Protein AF-A0A6H1A4J6-F1 (afdb_monomer_lite)

Sequence (272 aa):
MSVSERVAGRYLDGRFTEALQGEAIAAIEDDTRLPRALAGWDIQAHRTLASDTWPTNMVLITRTQGLIAGAAMVLVDAAQLAGHLEPTDRLNPAVVEADQAWSNLASRWGDLTLPHARLDPDLMCAAAEVRAAYRELTHDATTMASLTTIATRPGLERGTMASLRSLESGSELSYVMVEKASTPGLTGPARAVSIRAHNDVEAGLATPPAEGDVVWVSPADILARRTILIPPPVRESLRAASATTAAASCAAAAVATVGQVPGSGVALRSPC

Foldseek 3Di:
DDPVVVVVCVVCPPPVVVVVVPPDPPAPPDLCQLLVLLVLLLVVLVVCLPDPLVLQCLLVNLQLLLVLLVLLVLLQLLCCVLVLFPDDPQQVVLSNLLSVLSVVLSVLSVQAHDPPRDYDPSNVVSSVSNVVVSCSLQHDVPHGDDSPVSNPGRNSSVNSLSSLVSLVSQLVVLVSQLVVLPDFQRKGFLVSLQVVLVVCVVVVLFDDDPPPDDRQGDPVSNVVRHIDGRGRSSSSNSNVSSVSSNVSSVSNSVVSVVRPDDPPPPPPPDDD

Structure (mmCIF, N/CA/C/O backbone):
data_AF-A0A6H1A4J6-F1
#
_entry.id   AF-A0A6H1A4J6-F1
#
loop_
_atom_site.group_PDB
_atom_site.id
_atom_site.type_symbol
_atom_site.label_atom_id
_atom_site.label_alt_id
_atom_site.label_comp_id
_atom_site.label_asym_id
_atom_site.label_entity_id
_atom_site.label_seq_id
_atom_site.pdbx_PDB_ins_code
_atom_site.Cartn_x
_atom_site.Cartn_y
_atom_site.Cartn_z
_atom_site.occupancy
_atom_site.B_iso_or_equiv
_atom_site.auth_seq_id
_atom_site.auth_comp_id
_atom_site.auth_asym_id
_atom_site.auth_atom_id
_atom_site.pdbx_PDB_model_num
ATOM 1 N N . MET A 1 1 ? -29.686 6.170 -24.545 1.00 51.53 1 MET A N 1
ATOM 2 C CA . MET A 1 1 ? -29.942 5.366 -23.333 1.00 51.53 1 MET A CA 1
ATOM 3 C C . MET A 1 1 ? -30.149 3.921 -23.745 1.00 51.53 1 MET A C 1
ATOM 5 O O . MET A 1 1 ? -31.087 3.624 -24.486 1.00 51.53 1 MET A O 1
ATOM 9 N N . SER A 1 2 ? -29.198 3.063 -23.390 1.00 63.75 2 SER A N 1
ATOM 10 C CA . SER A 1 2 ? -29.119 1.690 -23.898 1.00 63.75 2 SER A CA 1
ATOM 11 C C . SER A 1 2 ? -30.240 0.813 -23.319 1.00 63.75 2 SER A C 1
ATOM 13 O O . SER A 1 2 ? -30.778 1.083 -22.245 1.00 63.75 2 SER A O 1
ATOM 15 N N . VAL A 1 3 ? -30.639 -0.242 -24.036 1.00 65.38 3 VAL A N 1
ATOM 16 C CA . VAL A 1 3 ? -31.622 -1.226 -23.535 1.00 65.38 3 VAL A CA 1
ATOM 17 C C . VAL A 1 3 ? -31.135 -1.855 -22.220 1.00 65.38 3 VAL A C 1
ATOM 19 O O . VAL A 1 3 ? -31.946 -2.086 -21.327 1.00 65.38 3 VAL A O 1
ATOM 22 N N . SER A 1 4 ? -29.819 -2.016 -22.058 1.00 57.56 4 SER A N 1
ATOM 23 C CA . SER A 1 4 ? -29.166 -2.545 -20.857 1.00 57.56 4 SER A CA 1
ATOM 24 C C . SER A 1 4 ? -29.376 -1.670 -19.615 1.00 57.56 4 SER A C 1
ATOM 26 O O . SER A 1 4 ? -29.737 -2.193 -18.566 1.00 57.56 4 SER A O 1
ATOM 28 N N . GLU A 1 5 ? -29.251 -0.343 -19.730 1.00 68.06 5 GLU A N 1
ATOM 29 C CA . GLU A 1 5 ? -29.524 0.588 -18.616 1.00 68.06 5 GLU A CA 1
ATOM 30 C C . GLU A 1 5 ? -30.992 0.556 -18.186 1.00 68.06 5 GLU A C 1
ATOM 32 O O . GLU A 1 5 ? -31.309 0.665 -17.007 1.00 68.06 5 GLU A O 1
ATOM 37 N N . ARG A 1 6 ? -31.908 0.359 -19.139 1.00 70.62 6 ARG A N 1
ATOM 38 C CA . ARG A 1 6 ? -33.350 0.311 -18.864 1.00 70.62 6 ARG A CA 1
ATOM 39 C C . ARG A 1 6 ? -33.7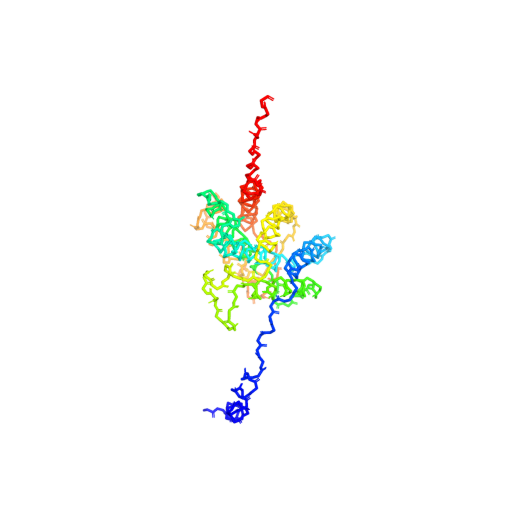70 -0.986 -18.173 1.00 70.62 6 ARG A C 1
ATOM 41 O O . ARG A 1 6 ? -34.701 -0.978 -17.373 1.00 70.62 6 ARG A O 1
ATOM 48 N N . VAL A 1 7 ? -33.098 -2.091 -18.498 1.00 71.81 7 VAL A N 1
ATOM 49 C CA . VAL A 1 7 ? -33.307 -3.395 -17.854 1.00 71.81 7 VAL A CA 1
ATOM 50 C C . VAL A 1 7 ? -32.687 -3.406 -16.458 1.00 71.81 7 VAL A C 1
ATOM 52 O O . VAL A 1 7 ? -33.359 -3.821 -15.519 1.00 71.81 7 VAL A O 1
ATOM 55 N N . ALA A 1 8 ? -31.471 -2.874 -16.298 1.00 63.19 8 ALA A N 1
ATOM 56 C CA . ALA A 1 8 ? -30.846 -2.698 -14.987 1.00 63.19 8 ALA A CA 1
ATOM 57 C C . ALA A 1 8 ? -31.675 -1.766 -14.088 1.00 63.19 8 ALA A C 1
ATOM 59 O O . ALA A 1 8 ? -31.935 -2.101 -12.937 1.00 63.19 8 ALA A O 1
ATOM 60 N N . GLY A 1 9 ? -32.184 -0.658 -14.640 1.00 65.75 9 GLY A N 1
ATOM 61 C CA . GLY A 1 9 ? -33.075 0.261 -13.932 1.00 65.75 9 GLY A CA 1
ATOM 62 C C . GLY A 1 9 ? -34.336 -0.431 -13.414 1.00 65.75 9 GLY A C 1
ATOM 63 O O . GLY A 1 9 ? -34.622 -0.348 -12.230 1.00 65.75 9 GLY A O 1
ATOM 64 N N . ARG A 1 10 ? -35.038 -1.206 -14.254 1.00 70.56 10 ARG A N 1
ATOM 65 C CA . ARG A 1 10 ? -36.240 -1.956 -13.831 1.00 70.56 10 ARG A CA 1
ATOM 66 C C . ARG A 1 10 ? -35.962 -3.116 -12.875 1.00 70.56 10 ARG A C 1
ATOM 68 O O . ARG A 1 10 ? -36.873 -3.540 -12.178 1.00 70.56 10 ARG A O 1
ATOM 75 N N . TYR A 1 11 ? -34.751 -3.670 -12.885 1.00 62.81 11 TYR A N 1
ATOM 76 C CA . TYR A 1 11 ? -34.360 -4.725 -11.950 1.00 62.81 11 TYR A CA 1
ATOM 77 C C . TYR A 1 11 ? -34.079 -4.169 -10.545 1.00 62.81 11 TYR A C 1
ATOM 79 O O . TYR A 1 11 ? -34.347 -4.846 -9.554 1.00 62.81 11 TYR A O 1
ATOM 87 N N . LEU A 1 12 ? -33.555 -2.941 -10.471 1.00 64.31 12 LEU A N 1
ATOM 88 C CA . LEU A 1 12 ? -33.197 -2.262 -9.224 1.00 64.31 12 LEU A CA 1
ATOM 89 C C . LEU A 1 12 ? -34.363 -1.477 -8.604 1.00 64.31 12 LEU A C 1
ATOM 91 O O . LEU A 1 12 ? -34.376 -1.288 -7.388 1.00 64.31 12 LEU A O 1
ATOM 95 N N . ASP A 1 13 ? -35.337 -1.051 -9.412 1.00 63.88 13 ASP A N 1
ATOM 96 C CA . ASP A 1 13 ? -36.491 -0.270 -8.958 1.00 63.88 13 ASP A CA 1
ATOM 97 C C . ASP A 1 13 ? -37.376 -1.101 -8.005 1.00 63.88 13 ASP A C 1
ATOM 99 O O . ASP A 1 13 ? -37.938 -2.134 -8.377 1.00 63.88 13 ASP A O 1
ATOM 103 N N . GLY A 1 14 ? -37.442 -0.683 -6.740 1.00 59.72 14 GLY A N 1
ATOM 104 C CA . GLY A 1 14 ? -38.246 -1.295 -5.673 1.00 59.72 14 GLY A CA 1
ATOM 105 C C . GLY A 1 14 ? -37.574 -2.422 -4.876 1.00 59.72 14 GLY A C 1
ATOM 106 O O . GLY A 1 14 ? -37.753 -2.483 -3.664 1.00 59.72 14 GLY A O 1
ATOM 107 N N . ARG A 1 15 ? -36.745 -3.279 -5.493 1.00 55.72 15 ARG A N 1
ATOM 108 C CA . ARG A 1 15 ? -36.156 -4.448 -4.792 1.00 55.72 15 ARG A CA 1
ATOM 109 C C . ARG A 1 15 ? -34.916 -4.137 -3.962 1.00 55.72 15 ARG A C 1
ATOM 111 O O . ARG A 1 15 ? -34.670 -4.815 -2.970 1.00 55.72 15 ARG A O 1
ATOM 118 N N . PHE A 1 16 ? -34.123 -3.145 -4.364 1.00 51.19 16 PHE A N 1
ATOM 119 C CA . PHE A 1 16 ? -32.862 -2.846 -3.679 1.00 51.19 16 PHE A CA 1
ATOM 120 C C . PHE A 1 16 ? -33.104 -2.219 -2.298 1.00 51.19 16 PHE A C 1
ATOM 122 O O . PHE A 1 16 ? -32.439 -2.566 -1.328 1.00 51.19 16 PHE A O 1
ATOM 129 N N . THR A 1 17 ? -34.106 -1.344 -2.187 1.00 49.97 17 THR A N 1
ATOM 130 C CA . THR A 1 17 ? -34.488 -0.703 -0.922 1.00 49.97 17 THR A CA 1
ATOM 131 C C . THR A 1 17 ? -35.229 -1.645 0.026 1.00 49.97 17 THR A C 1
ATOM 133 O O . THR A 1 17 ? -35.027 -1.546 1.231 1.00 49.97 17 THR A O 1
ATOM 136 N N . GLU A 1 18 ? -36.035 -2.582 -0.487 1.00 51.38 18 GLU A N 1
ATOM 137 C CA . GLU A 1 18 ? -36.724 -3.581 0.348 1.00 51.38 18 GLU A CA 1
ATOM 138 C C . GLU A 1 18 ? -35.779 -4.684 0.851 1.00 51.38 18 GLU A C 1
ATOM 140 O O . GLU A 1 18 ? -35.908 -5.115 1.993 1.00 51.38 18 GLU A O 1
ATOM 145 N N . ALA A 1 19 ? -34.784 -5.099 0.054 1.00 50.31 19 ALA A N 1
ATOM 146 C CA . ALA A 1 19 ? -33.778 -6.074 0.489 1.00 50.31 19 ALA A CA 1
ATOM 147 C C . ALA A 1 19 ? -32.849 -5.522 1.591 1.00 50.31 19 ALA A C 1
ATOM 149 O O . ALA A 1 19 ? -32.460 -6.254 2.496 1.00 50.31 19 ALA A O 1
ATOM 150 N N . LEU A 1 20 ? -32.545 -4.219 1.563 1.00 51.25 20 LEU A N 1
ATOM 151 C CA . LEU A 1 20 ? -31.676 -3.563 2.549 1.00 51.25 20 LEU A CA 1
ATOM 152 C C . LEU A 1 20 ? -32.386 -3.156 3.849 1.00 51.25 20 LEU A C 1
ATOM 154 O O . LEU A 1 20 ? -31.718 -2.909 4.847 1.00 51.25 20 LEU A O 1
ATOM 158 N N . GLN A 1 21 ? -33.723 -3.088 3.875 1.00 46.44 21 GLN A N 1
ATOM 159 C CA . GLN A 1 21 ? -34.471 -2.720 5.089 1.00 46.44 21 GLN A CA 1
ATOM 160 C C . GLN A 1 21 ? -34.465 -3.812 6.177 1.00 46.44 21 GLN A C 1
ATOM 162 O O . GLN A 1 21 ? -34.849 -3.531 7.311 1.00 46.44 21 GLN A O 1
ATOM 167 N N . GLY A 1 22 ? -34.019 -5.032 5.851 1.00 43.72 22 GLY A N 1
ATOM 168 C CA . GLY A 1 22 ? -33.908 -6.163 6.782 1.00 43.72 22 GLY A CA 1
ATOM 169 C C . GLY A 1 22 ? -32.489 -6.705 6.984 1.00 43.72 22 GLY A C 1
ATOM 170 O O . GLY A 1 22 ? -32.268 -7.460 7.929 1.00 43.72 22 GLY A O 1
ATOM 171 N N . GLU A 1 23 ? -31.518 -6.308 6.157 1.00 42.84 23 GLU A N 1
ATOM 172 C CA . GLU A 1 23 ? -30.095 -6.589 6.382 1.00 42.84 23 GLU A CA 1
ATOM 173 C C . GLU A 1 23 ? -29.525 -5.537 7.338 1.00 42.84 23 GLU A C 1
ATOM 175 O O . GLU A 1 23 ? -28.693 -4.702 6.982 1.00 42.84 23 GLU A O 1
ATOM 180 N N . ALA A 1 24 ? -30.008 -5.558 8.583 1.00 42.62 24 ALA A N 1
ATOM 181 C CA . ALA A 1 24 ? -29.257 -4.953 9.667 1.00 42.62 24 ALA A CA 1
ATOM 182 C C . ALA A 1 24 ? -27.847 -5.553 9.607 1.00 42.62 24 ALA A C 1
ATOM 184 O O . ALA A 1 24 ? -27.700 -6.777 9.654 1.00 42.62 24 ALA A O 1
ATOM 185 N N . ILE A 1 25 ? -26.824 -4.704 9.462 1.00 50.59 25 ILE A N 1
ATOM 186 C CA . ILE A 1 25 ? -25.440 -5.114 9.696 1.00 50.59 25 ILE A CA 1
ATOM 187 C C . ILE A 1 25 ? -25.468 -5.816 11.049 1.00 50.59 25 ILE A C 1
ATOM 189 O O . ILE A 1 25 ? -25.858 -5.201 12.045 1.00 50.59 25 ILE A O 1
ATOM 193 N N . ALA A 1 26 ? -25.174 -7.119 11.053 1.00 53.94 26 ALA A N 1
ATOM 194 C CA . ALA A 1 26 ? -25.135 -7.886 12.285 1.00 53.94 26 ALA A CA 1
ATOM 195 C C . ALA A 1 26 ? -24.247 -7.129 13.276 1.00 53.94 26 ALA A C 1
ATOM 197 O O . ALA A 1 26 ? -23.250 -6.518 12.876 1.00 53.94 26 ALA A O 1
ATOM 198 N N . ALA A 1 27 ? -24.637 -7.117 14.551 1.00 59.06 27 ALA A N 1
ATOM 199 C CA . ALA A 1 27 ? -23.790 -6.523 15.570 1.00 59.06 27 ALA A CA 1
ATOM 200 C C . ALA A 1 27 ? -22.380 -7.121 15.449 1.00 59.06 27 ALA A C 1
ATOM 202 O O . ALA A 1 27 ? -22.225 -8.289 15.092 1.00 59.06 27 ALA A O 1
ATOM 203 N N . ILE A 1 28 ? -21.355 -6.312 15.715 1.00 62.53 28 ILE A N 1
ATOM 204 C CA . ILE A 1 28 ? -19.974 -6.797 15.763 1.00 62.53 28 ILE A CA 1
ATOM 205 C C . ILE A 1 28 ? -19.900 -7.792 16.923 1.00 62.53 28 ILE A C 1
ATOM 207 O O . ILE A 1 28 ? -19.806 -7.399 18.085 1.00 62.53 28 ILE A O 1
ATOM 211 N N . GLU A 1 29 ? -20.032 -9.075 16.604 1.00 64.38 29 GLU A N 1
ATOM 212 C CA . GLU A 1 29 ? -20.053 -10.171 17.575 1.00 64.38 29 GLU A CA 1
ATOM 213 C C . GLU A 1 29 ? -18.653 -10.782 17.760 1.00 64.38 29 GLU A C 1
ATOM 215 O O . GLU A 1 29 ? -18.349 -11.292 18.837 1.00 64.38 29 GLU A O 1
ATOM 220 N N . ASP A 1 30 ? -17.778 -10.690 16.745 1.00 78.00 30 ASP A N 1
ATOM 221 C CA . ASP A 1 30 ? -16.406 -11.222 16.773 1.00 78.00 30 ASP A CA 1
ATOM 222 C C . ASP A 1 30 ? -15.362 -10.103 16.946 1.00 78.00 30 ASP A C 1
ATOM 224 O O . ASP A 1 30 ? -14.805 -9.569 15.983 1.00 78.00 30 ASP A O 1
ATOM 228 N N . ASP A 1 31 ? -15.016 -9.806 18.200 1.00 84.31 31 ASP A N 1
ATOM 229 C CA . ASP A 1 31 ? -13.953 -8.856 18.559 1.00 84.31 31 ASP A CA 1
ATOM 230 C C . ASP A 1 31 ? -12.529 -9.324 18.161 1.00 84.31 31 ASP A C 1
ATOM 232 O O . ASP A 1 31 ? -11.553 -8.582 18.326 1.00 84.31 31 ASP A O 1
ATOM 236 N N . THR A 1 32 ? -12.381 -10.544 17.624 1.00 88.69 32 THR A N 1
ATOM 237 C CA . THR A 1 32 ? -11.103 -11.116 17.170 1.00 88.69 32 THR A CA 1
ATOM 238 C C . THR A 1 32 ? -10.926 -11.117 15.654 1.00 88.69 32 THR A C 1
ATOM 240 O O . THR A 1 32 ? -9.831 -11.444 15.181 1.00 88.69 32 THR A O 1
ATOM 243 N N . ARG A 1 33 ? -11.941 -10.708 14.879 1.00 93.12 33 ARG A N 1
ATOM 244 C CA . ARG A 1 33 ? -11.886 -10.753 13.411 1.00 93.12 33 ARG A CA 1
ATOM 245 C C . ARG A 1 33 ? -10.743 -9.915 12.838 1.00 93.12 33 ARG A C 1
ATOM 247 O O . ARG A 1 33 ? -9.949 -10.440 12.061 1.00 93.12 33 ARG A O 1
ATOM 254 N N . LEU A 1 34 ? -10.610 -8.649 13.247 1.00 95.62 34 LEU A N 1
ATOM 255 C CA . LEU A 1 34 ? -9.520 -7.786 12.773 1.00 95.62 34 LEU A CA 1
ATOM 256 C C . LEU A 1 34 ? -8.127 -8.322 13.166 1.00 95.62 34 LEU A C 1
ATOM 258 O O . LEU A 1 34 ? -7.295 -8.468 12.271 1.00 95.62 34 LEU A O 1
ATOM 262 N N . PRO A 1 35 ? -7.853 -8.691 14.436 1.00 95.88 35 PRO A N 1
ATOM 263 C CA . PRO A 1 35 ? -6.598 -9.354 14.796 1.00 95.88 35 PRO A CA 1
ATOM 264 C C . PRO A 1 35 ? -6.272 -10.583 13.934 1.00 95.88 35 PRO A C 1
ATOM 266 O O . PRO A 1 35 ? -5.136 -10.742 13.488 1.00 95.88 35 PRO A O 1
ATOM 269 N N . ARG A 1 36 ? -7.268 -11.436 13.663 1.00 96.25 36 ARG A N 1
ATOM 270 C CA . ARG A 1 36 ? -7.110 -12.636 12.830 1.00 96.25 36 ARG A CA 1
ATOM 271 C C . ARG A 1 36 ? -6.808 -12.282 11.373 1.00 96.25 36 ARG A C 1
ATOM 273 O O . ARG A 1 36 ? -5.936 -12.902 10.770 1.00 96.25 36 ARG A O 1
ATOM 280 N N . ALA A 1 37 ? -7.503 -11.287 10.823 1.00 97.75 37 ALA A N 1
ATOM 281 C CA . ALA A 1 37 ? -7.294 -10.805 9.462 1.00 97.75 37 ALA A CA 1
ATOM 282 C C . ALA A 1 37 ? -5.878 -10.238 9.273 1.00 97.75 37 ALA A C 1
ATOM 284 O O . ALA A 1 37 ? -5.212 -10.579 8.298 1.00 97.75 37 ALA A O 1
ATOM 285 N N . LEU A 1 38 ? -5.397 -9.433 10.227 1.00 98.12 38 LEU A N 1
ATOM 286 C CA . LEU A 1 38 ? -4.044 -8.866 10.206 1.00 98.12 38 LEU A CA 1
ATOM 287 C C . LEU A 1 38 ? -2.966 -9.954 10.292 1.00 98.12 38 LEU A C 1
ATOM 289 O O . LEU A 1 38 ? -2.017 -9.932 9.515 1.00 98.12 38 LEU A O 1
ATOM 293 N N . ALA A 1 39 ? -3.144 -10.952 11.163 1.00 97.31 39 ALA A N 1
ATOM 294 C CA . ALA A 1 39 ? -2.227 -12.091 11.241 1.00 97.31 39 ALA A CA 1
ATOM 295 C C . ALA A 1 39 ? -2.228 -12.933 9.949 1.00 97.31 39 ALA A C 1
ATOM 297 O O . ALA A 1 39 ? -1.174 -13.336 9.459 1.00 97.31 39 ALA A O 1
ATOM 298 N N . GLY A 1 40 ? -3.407 -13.182 9.367 1.00 97.62 40 GLY A N 1
ATOM 299 C CA . GLY A 1 40 ? -3.531 -13.895 8.093 1.00 97.62 40 GLY A CA 1
ATOM 300 C C . GLY A 1 40 ? -2.878 -13.143 6.931 1.00 97.62 40 GLY A C 1
ATOM 301 O O . GLY A 1 40 ? -2.230 -13.755 6.081 1.00 97.62 40 GLY A O 1
ATOM 302 N N . TRP A 1 41 ? -3.003 -11.815 6.923 1.00 98.06 41 TRP A N 1
ATOM 303 C CA . TRP A 1 41 ? -2.320 -10.942 5.977 1.00 98.06 41 TRP A CA 1
ATOM 304 C C . TRP A 1 41 ? -0.803 -11.021 6.095 1.00 98.06 41 TRP A C 1
ATOM 306 O O . TRP A 1 41 ? -0.140 -11.247 5.084 1.00 98.06 41 TRP A O 1
ATOM 316 N N . ASP A 1 42 ? -0.266 -10.885 7.306 1.00 97.06 42 ASP A N 1
ATOM 317 C CA . ASP A 1 42 ? 1.174 -10.933 7.552 1.00 97.06 42 ASP A CA 1
ATOM 318 C C . ASP A 1 42 ? 1.798 -12.246 7.049 1.00 97.06 42 ASP A C 1
ATOM 320 O O . ASP A 1 42 ? 2.749 -12.236 6.260 1.00 97.06 42 ASP A O 1
ATOM 324 N N . ILE A 1 43 ? 1.182 -13.382 7.398 1.00 96.88 43 ILE A N 1
ATOM 325 C CA . ILE A 1 43 ? 1.614 -14.710 6.943 1.00 96.88 43 ILE A CA 1
ATOM 326 C C . ILE A 1 43 ? 1.594 -14.799 5.413 1.00 96.88 43 ILE A C 1
ATOM 328 O O . ILE A 1 43 ? 2.555 -15.280 4.802 1.00 96.88 43 ILE A O 1
ATOM 332 N N . GLN A 1 44 ? 0.503 -14.367 4.776 1.00 97.44 44 GLN A N 1
ATOM 333 C CA . GLN A 1 44 ? 0.357 -14.525 3.332 1.00 97.44 44 GLN A CA 1
ATOM 334 C C . GLN A 1 44 ? 1.262 -13.569 2.546 1.00 97.44 44 GLN A C 1
ATOM 336 O O . GLN A 1 44 ? 1.811 -13.967 1.514 1.00 97.44 44 GLN A O 1
ATOM 341 N N . ALA A 1 45 ? 1.478 -12.346 3.035 1.00 96.81 45 ALA A N 1
ATOM 342 C CA . ALA A 1 45 ? 2.419 -11.399 2.444 1.00 96.81 45 ALA A CA 1
ATOM 343 C C . ALA A 1 45 ? 3.843 -11.974 2.440 1.00 96.81 45 ALA A C 1
ATOM 345 O O . ALA A 1 45 ? 4.470 -12.049 1.379 1.00 96.81 45 ALA A O 1
ATOM 346 N N . HIS A 1 46 ? 4.319 -12.476 3.584 1.00 95.88 46 HIS A N 1
ATOM 347 C CA . HIS A 1 46 ? 5.637 -13.106 3.688 1.00 95.88 46 HIS A CA 1
ATOM 348 C C . HIS A 1 46 ? 5.765 -14.356 2.810 1.00 95.88 46 HIS A C 1
ATOM 350 O O . HIS A 1 46 ? 6.751 -14.508 2.085 1.00 95.88 46 HIS A O 1
ATOM 356 N N . ARG A 1 47 ? 4.741 -15.220 2.795 1.00 95.94 47 ARG A N 1
ATOM 357 C CA . ARG A 1 47 ? 4.708 -16.404 1.921 1.00 95.94 47 ARG A CA 1
ATOM 358 C C . ARG A 1 47 ? 4.820 -16.025 0.445 1.00 95.94 47 ARG A C 1
ATOM 360 O O . ARG A 1 47 ? 5.589 -16.640 -0.291 1.00 95.94 47 ARG A O 1
ATOM 367 N N . THR A 1 48 ? 4.089 -14.998 0.019 1.00 96.06 48 THR A N 1
ATOM 368 C CA . THR A 1 48 ? 4.132 -14.511 -1.366 1.00 96.06 48 THR A CA 1
ATOM 369 C C . THR A 1 48 ? 5.525 -13.985 -1.715 1.00 96.06 48 THR A C 1
ATOM 371 O O . THR A 1 48 ? 6.054 -14.298 -2.784 1.00 96.06 48 THR A O 1
ATOM 374 N N . LEU A 1 49 ? 6.144 -13.216 -0.814 1.00 94.44 49 LEU A N 1
ATOM 375 C CA . LEU A 1 49 ? 7.477 -12.632 -1.011 1.00 94.44 49 LEU A CA 1
ATOM 376 C C . LEU A 1 49 ? 8.598 -13.676 -1.057 1.00 94.44 49 LEU A C 1
ATOM 378 O O . LEU A 1 49 ? 9.628 -13.437 -1.697 1.00 94.44 49 LEU A O 1
ATOM 382 N N . ALA A 1 50 ? 8.389 -14.827 -0.419 1.00 93.31 50 ALA A N 1
ATOM 383 C CA . ALA A 1 50 ? 9.275 -15.982 -0.498 1.00 93.31 50 ALA A CA 1
ATOM 384 C C . ALA A 1 50 ? 9.131 -16.780 -1.812 1.00 93.31 50 ALA A C 1
ATOM 386 O O . ALA A 1 50 ? 9.961 -17.642 -2.087 1.00 93.31 50 ALA A O 1
ATOM 387 N N . SER A 1 51 ? 8.107 -16.505 -2.630 1.00 90.06 51 SER A N 1
ATOM 388 C CA . SER A 1 51 ? 7.884 -17.165 -3.926 1.00 90.06 51 SER A CA 1
ATOM 389 C C . SER A 1 51 ? 8.506 -16.396 -5.099 1.00 90.06 51 SER A C 1
ATOM 391 O O . SER A 1 51 ? 8.739 -15.192 -5.011 1.00 90.06 51 SER A O 1
ATOM 393 N N . ASP A 1 52 ? 8.657 -17.048 -6.256 1.00 84.69 52 ASP A N 1
ATOM 394 C CA . ASP A 1 52 ? 9.114 -16.404 -7.502 1.00 84.69 52 ASP A CA 1
ATOM 395 C C . ASP A 1 52 ? 8.092 -15.421 -8.104 1.00 84.69 52 ASP A C 1
ATOM 397 O O . ASP A 1 52 ? 8.421 -14.614 -8.975 1.00 84.69 52 ASP A O 1
ATOM 401 N N . THR A 1 53 ? 6.839 -15.449 -7.638 1.00 81.56 53 THR A N 1
ATOM 402 C CA . THR A 1 53 ? 5.756 -14.591 -8.157 1.00 81.56 53 THR A CA 1
ATOM 403 C C . THR A 1 53 ? 5.702 -13.213 -7.498 1.00 81.56 53 THR A C 1
ATOM 405 O O . THR A 1 53 ? 4.843 -12.387 -7.826 1.00 81.56 53 THR A O 1
ATOM 408 N N . TRP A 1 54 ? 6.632 -12.929 -6.586 1.00 89.06 54 TRP A N 1
ATOM 409 C CA . TRP A 1 54 ? 6.661 -11.701 -5.802 1.00 89.06 54 TRP A CA 1
ATOM 410 C C . TRP A 1 54 ? 6.555 -10.395 -6.622 1.00 89.06 54 TRP A C 1
ATOM 412 O O . TRP A 1 54 ? 5.815 -9.521 -6.166 1.00 89.06 54 TRP A O 1
ATOM 422 N N . PRO A 1 55 ? 7.158 -10.219 -7.829 1.00 86.62 55 PRO A N 1
ATOM 423 C CA . PRO A 1 55 ? 7.155 -8.914 -8.506 1.00 86.62 55 PRO A CA 1
ATOM 424 C C . PRO A 1 55 ? 5.750 -8.423 -8.856 1.00 86.62 55 PRO A C 1
ATOM 426 O O . PRO A 1 55 ? 5.457 -7.236 -8.764 1.00 86.62 55 PRO A O 1
ATOM 429 N N . THR A 1 56 ? 4.862 -9.353 -9.213 1.00 88.88 56 THR A N 1
ATOM 430 C CA . THR A 1 56 ? 3.467 -9.052 -9.564 1.00 88.88 56 THR A CA 1
ATOM 431 C C . THR A 1 56 ? 2.646 -8.640 -8.343 1.00 88.88 56 THR A C 1
ATOM 433 O O . THR A 1 56 ? 1.689 -7.879 -8.459 1.00 88.88 56 THR A O 1
ATOM 436 N N . ASN A 1 57 ? 3.030 -9.119 -7.162 1.00 94.38 57 ASN A N 1
ATOM 437 C CA . ASN A 1 57 ? 2.274 -8.946 -5.930 1.00 94.38 57 ASN A CA 1
ATOM 438 C C . ASN A 1 57 ? 2.689 -7.710 -5.120 1.00 94.38 57 ASN A C 1
ATOM 440 O O . ASN A 1 57 ? 1.947 -7.298 -4.226 1.00 94.38 57 ASN A O 1
ATOM 444 N N . MET A 1 58 ? 3.823 -7.080 -5.456 1.00 94.75 58 MET A N 1
ATOM 445 C CA . MET A 1 58 ? 4.365 -5.930 -4.718 1.00 94.75 58 MET A CA 1
ATOM 446 C C . MET A 1 58 ? 3.347 -4.808 -4.547 1.00 94.75 58 MET A C 1
ATOM 448 O O . MET A 1 58 ? 3.176 -4.311 -3.441 1.00 94.75 58 MET A O 1
ATOM 452 N N . VAL A 1 59 ? 2.609 -4.465 -5.608 1.00 95.38 59 VAL A N 1
ATOM 453 C CA . VAL A 1 59 ? 1.606 -3.390 -5.566 1.00 95.38 59 VAL A CA 1
ATOM 454 C C . VAL A 1 59 ? 0.516 -3.675 -4.539 1.00 95.38 59 VAL A C 1
ATOM 456 O O . VAL A 1 59 ? 0.115 -2.774 -3.800 1.00 95.38 59 VAL A O 1
ATOM 459 N N . LEU A 1 60 ? 0.021 -4.916 -4.483 1.00 96.06 60 LEU A N 1
ATOM 460 C CA . LEU A 1 60 ? -1.017 -5.293 -3.526 1.00 96.06 60 LEU A CA 1
ATOM 461 C C . LEU A 1 60 ? -0.478 -5.243 -2.092 1.00 96.06 60 LEU A C 1
ATOM 463 O O . LEU A 1 60 ? -1.173 -4.734 -1.213 1.00 96.06 60 LEU A O 1
ATOM 467 N N . ILE A 1 61 ? 0.757 -5.702 -1.872 1.00 96.88 61 ILE A N 1
ATOM 468 C CA . ILE A 1 61 ? 1.422 -5.651 -0.563 1.00 96.88 61 ILE A CA 1
ATOM 469 C C . ILE A 1 61 ? 1.579 -4.209 -0.096 1.00 96.88 61 ILE A C 1
ATOM 471 O O . ILE A 1 61 ? 1.060 -3.849 0.959 1.00 96.88 61 ILE A O 1
ATOM 475 N N . THR A 1 62 ? 2.188 -3.355 -0.915 1.00 96.81 62 THR A N 1
ATOM 476 C CA . THR A 1 62 ? 2.437 -1.954 -0.559 1.00 96.81 62 THR A CA 1
ATOM 477 C C . THR A 1 62 ? 1.144 -1.171 -0.333 1.00 96.81 62 THR A C 1
ATOM 479 O O . THR A 1 62 ? 1.056 -0.389 0.606 1.00 96.81 62 THR A O 1
ATOM 482 N N . ARG A 1 63 ? 0.102 -1.405 -1.148 1.00 96.31 63 ARG A N 1
ATOM 483 C CA . ARG A 1 63 ? -1.199 -0.731 -0.971 1.00 96.31 63 ARG A CA 1
ATOM 484 C C . ARG A 1 63 ? -1.927 -1.195 0.280 1.00 96.31 63 ARG A C 1
ATOM 486 O O . ARG A 1 63 ? -2.593 -0.391 0.921 1.00 96.31 63 ARG A O 1
ATOM 493 N N . THR A 1 64 ? -1.839 -2.482 0.602 1.00 97.50 64 THR A N 1
ATOM 494 C CA . THR A 1 64 ? -2.492 -3.018 1.800 1.00 97.50 64 THR A CA 1
ATOM 495 C C . THR A 1 64 ? -1.786 -2.523 3.058 1.00 97.50 64 THR A C 1
ATOM 497 O O . THR A 1 64 ? -2.471 -2.173 4.008 1.00 97.50 64 THR A O 1
ATOM 500 N N . GLN A 1 65 ? -0.456 -2.381 3.041 1.00 96.62 65 GLN A N 1
ATOM 501 C CA . GLN A 1 65 ? 0.283 -1.759 4.145 1.00 96.62 65 GLN A CA 1
ATOM 502 C C . GLN A 1 65 ? -0.064 -0.275 4.336 1.00 96.62 65 GLN A C 1
ATOM 504 O O . GLN A 1 65 ? -0.359 0.130 5.457 1.00 96.62 65 GLN A O 1
ATOM 509 N N . GLY A 1 66 ? -0.145 0.511 3.254 1.00 95.06 66 GLY A N 1
ATOM 510 C CA . GLY A 1 66 ? -0.651 1.892 3.338 1.00 95.06 66 GLY A CA 1
ATOM 511 C C . GLY A 1 66 ? -2.071 1.953 3.915 1.00 95.06 66 GLY A C 1
ATOM 512 O O . GLY A 1 66 ? -2.343 2.686 4.860 1.00 95.06 66 GLY A O 1
ATOM 513 N N . LEU A 1 67 ? -2.965 1.069 3.452 1.00 95.31 67 LEU A N 1
ATOM 514 C CA . LEU A 1 67 ? -4.320 0.964 4.002 1.00 95.31 67 LEU A CA 1
ATOM 515 C C . LEU A 1 67 ? -4.336 0.627 5.497 1.00 95.31 67 LEU A C 1
ATOM 517 O O . LEU A 1 67 ? -5.134 1.213 6.222 1.00 95.31 67 LEU A O 1
ATOM 521 N N . ILE A 1 68 ? -3.497 -0.308 5.954 1.00 96.44 68 ILE A N 1
ATOM 522 C CA . ILE A 1 68 ? -3.382 -0.663 7.375 1.00 96.44 68 ILE A CA 1
ATOM 523 C C . ILE A 1 68 ? -2.944 0.563 8.180 1.00 96.44 68 ILE A C 1
ATOM 525 O O . ILE A 1 68 ? -3.583 0.875 9.181 1.00 96.44 68 ILE A O 1
ATOM 529 N N . ALA A 1 69 ? -1.924 1.295 7.721 1.00 94.31 69 ALA A N 1
ATOM 530 C CA . ALA A 1 69 ? -1.461 2.517 8.378 1.00 94.31 69 ALA A CA 1
ATOM 531 C C . ALA A 1 69 ? -2.563 3.590 8.454 1.00 94.31 69 ALA A C 1
ATOM 533 O O . ALA A 1 69 ? -2.870 4.087 9.539 1.00 94.31 69 ALA A O 1
ATOM 534 N N . GLY A 1 70 ? -3.233 3.882 7.337 1.00 92.06 70 GLY A N 1
ATOM 535 C CA . GLY A 1 70 ? -4.328 4.855 7.301 1.00 92.06 70 GLY A CA 1
ATOM 536 C C . GLY A 1 70 ? -5.545 4.444 8.141 1.00 92.06 70 GLY A C 1
ATOM 537 O O . GLY A 1 70 ? -6.129 5.270 8.841 1.00 92.06 70 GLY A O 1
ATOM 538 N N . ALA A 1 71 ? -5.927 3.164 8.126 1.00 93.75 71 ALA A N 1
ATOM 539 C CA . ALA A 1 71 ? -7.053 2.663 8.915 1.00 93.75 71 ALA A CA 1
ATOM 540 C C . ALA A 1 71 ? -6.730 2.582 10.416 1.00 93.75 71 ALA A C 1
ATOM 542 O O . ALA A 1 71 ? -7.611 2.828 11.243 1.00 93.75 71 ALA A O 1
ATOM 543 N N . ALA A 1 72 ? -5.475 2.292 10.777 1.00 93.12 72 ALA A N 1
ATOM 544 C CA . ALA A 1 72 ? -5.013 2.310 12.161 1.00 93.12 72 ALA A CA 1
ATOM 545 C C . ALA A 1 72 ? -5.220 3.687 12.805 1.00 93.12 72 ALA A C 1
ATOM 547 O O . ALA A 1 72 ? -5.640 3.743 13.957 1.00 93.12 72 ALA A O 1
ATOM 548 N N . MET A 1 73 ? -5.018 4.781 12.059 1.00 91.81 73 MET A N 1
ATOM 549 C CA . MET A 1 73 ? -5.249 6.139 12.565 1.00 91.81 73 MET A CA 1
ATOM 550 C C . MET A 1 73 ? -6.696 6.387 12.988 1.00 91.81 73 MET A C 1
ATOM 552 O O . MET A 1 73 ? -6.933 6.931 14.061 1.00 91.81 73 MET A O 1
ATOM 556 N N . VAL A 1 74 ? -7.667 5.913 12.201 1.00 94.19 74 VAL A N 1
ATOM 557 C CA . VAL A 1 74 ? -9.092 6.042 12.548 1.00 94.19 74 VAL A CA 1
ATOM 558 C C . VAL A 1 74 ? -9.407 5.311 13.858 1.00 94.19 74 VAL A C 1
ATOM 560 O O . VAL A 1 74 ? -10.161 5.819 14.688 1.00 94.19 74 VAL A O 1
ATOM 563 N N . LEU A 1 75 ? -8.823 4.125 14.060 1.00 94.56 75 LEU A N 1
ATOM 564 C CA . LEU A 1 75 ? -9.013 3.359 15.293 1.00 94.56 75 LEU A CA 1
ATOM 565 C C . LEU A 1 75 ? -8.299 3.998 16.489 1.00 94.56 75 LEU A C 1
ATOM 567 O O . LEU A 1 75 ? -8.870 4.032 17.573 1.00 94.56 75 LEU A O 1
ATOM 571 N N . VAL A 1 76 ? -7.094 4.540 16.294 1.00 93.19 76 VAL A N 1
ATOM 572 C CA . VAL A 1 76 ? -6.342 5.276 17.323 1.00 93.19 76 VAL A CA 1
ATOM 573 C C . VAL A 1 76 ? -7.129 6.491 17.811 1.00 93.19 76 VAL A C 1
ATOM 575 O O . VAL A 1 76 ? -7.306 6.637 19.019 1.00 93.19 76 VAL A O 1
ATOM 578 N N . ASP A 1 77 ? -7.661 7.310 16.901 1.00 93.19 77 ASP A N 1
ATOM 579 C CA . ASP A 1 77 ? -8.443 8.500 17.260 1.00 93.19 77 ASP A CA 1
ATOM 580 C C . ASP A 1 77 ? -9.717 8.120 18.037 1.00 93.19 77 ASP A C 1
ATOM 582 O O . ASP A 1 77 ? -10.059 8.736 19.050 1.00 93.19 77 ASP A O 1
ATOM 586 N N . ALA A 1 78 ? -10.411 7.060 17.607 1.00 94.62 78 ALA A N 1
ATOM 587 C CA . ALA A 1 78 ? -11.589 6.556 18.310 1.00 94.62 78 ALA A CA 1
ATOM 588 C C . ALA A 1 78 ? -11.245 5.938 19.679 1.00 94.62 78 ALA A C 1
ATOM 590 O O . ALA A 1 78 ? -11.989 6.127 20.641 1.00 94.62 78 ALA A O 1
ATOM 591 N N . ALA A 1 79 ? -10.121 5.226 19.792 1.00 93.38 79 ALA A N 1
ATOM 592 C CA . ALA A 1 79 ? -9.650 4.640 21.045 1.00 93.38 79 ALA A CA 1
ATOM 593 C C . ALA A 1 79 ? -9.225 5.713 22.058 1.00 93.38 79 ALA A C 1
ATOM 595 O O . ALA A 1 79 ? -9.518 5.572 23.244 1.00 93.38 79 ALA A O 1
ATOM 596 N N . GLN A 1 80 ? -8.600 6.802 21.601 1.00 93.12 80 GLN A N 1
ATOM 597 C CA . GLN A 1 80 ? -8.305 7.971 22.435 1.00 93.12 80 GLN A CA 1
ATOM 598 C C . GLN A 1 80 ? -9.591 8.640 22.925 1.00 93.12 80 GLN A C 1
ATOM 600 O O . GLN A 1 80 ? -9.722 8.924 24.114 1.00 93.12 80 GLN A O 1
ATOM 605 N N . LEU A 1 81 ? -10.578 8.822 22.039 1.00 94.19 81 LEU A N 1
ATOM 606 C CA . LEU A 1 81 ? -11.888 9.367 22.411 1.00 94.19 81 LEU A CA 1
ATOM 607 C C . LEU A 1 81 ? -12.613 8.495 23.453 1.00 94.19 81 LEU A C 1
ATOM 609 O O . LEU A 1 81 ? -13.278 9.026 24.341 1.00 94.19 81 LEU A O 1
ATOM 613 N N . ALA A 1 82 ? -12.478 7.172 23.353 1.00 92.88 82 ALA A N 1
ATOM 614 C CA . ALA A 1 82 ? -13.042 6.207 24.296 1.00 92.88 82 ALA A CA 1
ATOM 615 C C . ALA A 1 82 ? -12.238 6.068 25.608 1.00 92.88 82 ALA A C 1
ATOM 617 O O . ALA A 1 82 ? -12.697 5.398 26.533 1.00 92.88 82 ALA A O 1
ATOM 618 N N . GLY A 1 83 ? -11.049 6.676 25.707 1.00 91.19 83 GLY A N 1
ATOM 619 C CA . GLY A 1 83 ? -10.157 6.543 26.864 1.00 91.19 83 GLY A CA 1
ATOM 620 C C . GLY A 1 83 ? -9.415 5.203 26.946 1.00 91.19 83 GLY A C 1
ATOM 621 O O . GLY A 1 83 ? -8.915 4.848 28.010 1.00 91.19 83 GLY A O 1
ATOM 622 N N . HIS A 1 84 ? -9.342 4.446 25.846 1.00 89.44 84 HIS A N 1
ATOM 623 C CA . HIS A 1 84 ? -8.576 3.194 25.758 1.00 89.44 84 HIS A CA 1
ATOM 624 C C . HIS A 1 84 ? -7.084 3.418 25.481 1.00 89.44 84 HIS A C 1
ATOM 626 O O . HIS A 1 84 ? -6.279 2.514 25.694 1.00 89.44 84 HIS A O 1
ATOM 632 N N . LEU A 1 85 ? -6.716 4.595 24.972 1.00 88.06 85 LEU A N 1
ATOM 633 C CA . LEU A 1 85 ? -5.347 4.939 24.604 1.00 88.06 85 LEU A CA 1
ATOM 634 C C . LEU A 1 85 ? -5.042 6.377 25.023 1.00 88.06 85 LEU A C 1
ATOM 636 O O . LEU A 1 85 ? -5.840 7.278 24.774 1.00 88.06 85 LEU A O 1
ATOM 640 N N . GLU A 1 86 ? -3.870 6.600 25.610 1.00 85.81 86 GLU A N 1
ATOM 641 C CA . GLU A 1 86 ? -3.413 7.950 25.934 1.00 85.81 86 GLU A CA 1
ATOM 642 C C . GLU A 1 86 ? -3.038 8.721 24.652 1.00 85.81 86 GLU A C 1
ATOM 644 O O . GLU A 1 86 ? -2.319 8.189 23.793 1.00 85.81 86 GLU A O 1
ATOM 649 N N . PRO A 1 87 ? -3.489 9.978 24.492 1.00 82.31 87 PRO A N 1
ATOM 650 C CA . PRO A 1 87 ? -3.091 10.816 23.371 1.00 82.31 87 PRO A CA 1
ATOM 651 C C . PRO A 1 87 ? -1.574 10.992 23.288 1.00 82.31 87 PRO A C 1
ATOM 653 O O . PRO A 1 87 ? -0.891 11.184 24.291 1.00 82.31 87 PRO A O 1
ATOM 656 N N . THR A 1 88 ? -1.026 10.939 22.075 1.00 82.50 88 THR A N 1
ATOM 657 C CA . THR A 1 88 ? 0.402 11.173 21.833 1.00 82.50 88 THR A CA 1
ATOM 658 C C . THR A 1 88 ? 0.602 11.951 20.540 1.00 82.50 88 THR A C 1
ATOM 660 O O . THR A 1 88 ? 0.266 11.463 19.461 1.00 82.50 88 THR A O 1
ATOM 663 N N . ASP A 1 89 ? 1.259 13.108 20.630 1.00 85.25 89 ASP A N 1
ATOM 664 C CA . ASP A 1 89 ? 1.518 13.996 19.483 1.00 85.25 89 ASP A CA 1
ATOM 665 C C . ASP A 1 89 ? 2.470 13.393 18.434 1.00 85.25 89 ASP A C 1
ATOM 667 O O . ASP A 1 89 ? 2.592 13.901 17.323 1.00 85.25 89 ASP A O 1
ATOM 671 N N . ARG A 1 90 ? 3.173 12.309 18.780 1.00 88.12 90 ARG A N 1
ATOM 672 C CA . ARG A 1 90 ? 4.162 11.650 17.911 1.00 88.12 90 ARG A CA 1
ATOM 673 C C . ARG A 1 90 ? 3.585 10.546 17.033 1.00 88.12 90 ARG A C 1
ATOM 675 O O . ARG A 1 90 ? 4.169 10.255 15.995 1.00 88.12 90 ARG A O 1
ATOM 682 N N . LEU A 1 91 ? 2.487 9.912 17.450 1.00 88.50 91 LEU A N 1
ATOM 683 C CA . LEU A 1 91 ? 1.977 8.717 16.775 1.00 88.50 91 LEU A CA 1
ATOM 684 C C . LEU A 1 91 ? 1.363 9.076 15.423 1.00 88.50 91 LEU A C 1
ATOM 686 O O . LEU A 1 91 ? 1.732 8.491 14.411 1.00 88.50 91 LEU A O 1
ATOM 690 N N . ASN A 1 92 ? 0.489 10.084 15.404 1.00 88.69 92 ASN A N 1
ATOM 691 C CA . ASN A 1 92 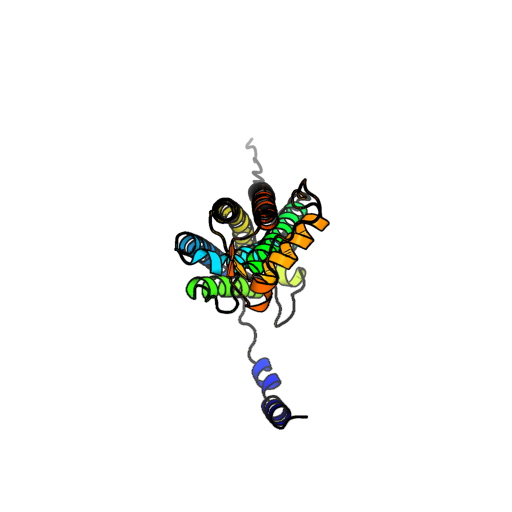? -0.209 10.497 14.190 1.00 88.69 92 ASN A CA 1
ATOM 692 C C . ASN A 1 92 ? 0.764 10.911 13.062 1.00 88.69 92 ASN A C 1
ATOM 694 O O . ASN A 1 92 ? 0.709 10.298 11.994 1.00 88.69 92 ASN A O 1
ATOM 698 N N . PRO A 1 93 ? 1.734 11.828 13.280 1.00 92.44 93 PRO A N 1
ATOM 699 C CA . PRO A 1 93 ? 2.679 12.198 12.226 1.00 92.44 93 PRO A CA 1
ATOM 700 C C . PRO A 1 93 ? 3.484 11.011 11.684 1.00 92.44 93 PRO A C 1
ATOM 702 O O . PRO A 1 93 ? 3.653 10.901 10.473 1.00 92.44 93 PRO A O 1
ATOM 705 N N . ALA A 1 94 ? 3.935 10.103 12.557 1.00 93.94 94 ALA A N 1
ATOM 706 C CA . ALA A 1 94 ? 4.738 8.953 12.147 1.00 93.94 94 ALA A CA 1
ATOM 707 C C . ALA A 1 94 ? 3.939 7.956 11.289 1.00 93.94 94 ALA A C 1
ATOM 709 O O . ALA A 1 94 ? 4.443 7.454 10.285 1.00 93.94 94 ALA A O 1
ATOM 710 N N . VAL A 1 95 ? 2.679 7.685 11.648 1.00 92.19 95 VAL A N 1
ATOM 711 C CA . VAL A 1 95 ? 1.817 6.775 10.875 1.00 92.19 95 VAL A CA 1
ATOM 712 C C . VAL A 1 95 ? 1.403 7.399 9.540 1.00 92.19 95 VAL A C 1
ATOM 714 O O . VAL A 1 95 ? 1.388 6.699 8.528 1.00 92.19 95 VAL A O 1
ATOM 717 N N . VAL A 1 96 ? 1.132 8.709 9.504 1.00 93.56 96 VAL A N 1
ATOM 718 C CA . VAL A 1 96 ? 0.850 9.439 8.255 1.00 93.56 96 VAL A CA 1
ATOM 719 C C . VAL A 1 96 ? 2.053 9.411 7.311 1.00 93.56 96 VAL A C 1
ATOM 721 O O . VAL A 1 96 ? 1.888 9.174 6.115 1.00 93.56 96 VAL A O 1
ATOM 724 N N . GLU A 1 97 ? 3.266 9.613 7.830 1.00 95.62 97 GLU A N 1
ATOM 725 C CA . GLU A 1 97 ? 4.491 9.511 7.033 1.00 95.62 97 GLU A CA 1
ATOM 726 C C . GLU A 1 97 ? 4.674 8.093 6.466 1.00 95.62 97 GLU A C 1
ATOM 728 O O . GLU A 1 97 ? 4.971 7.934 5.279 1.00 95.62 97 GLU A O 1
ATOM 733 N N . ALA A 1 98 ? 4.426 7.058 7.278 1.00 95.56 98 ALA A N 1
ATOM 734 C CA . ALA A 1 98 ? 4.478 5.671 6.826 1.00 95.56 98 ALA A CA 1
ATOM 735 C C . ALA A 1 98 ? 3.441 5.376 5.726 1.00 95.56 98 ALA A C 1
ATOM 737 O O . ALA A 1 98 ? 3.805 4.805 4.696 1.00 95.56 98 ALA A O 1
ATOM 738 N N . ASP A 1 99 ? 2.180 5.795 5.886 1.00 94.50 99 ASP A N 1
ATOM 739 C CA . ASP A 1 99 ? 1.133 5.640 4.861 1.00 94.50 99 ASP A CA 1
ATOM 740 C C . ASP A 1 99 ? 1.523 6.311 3.532 1.00 94.50 99 ASP A C 1
ATOM 742 O O . ASP A 1 99 ? 1.465 5.697 2.459 1.00 94.50 99 ASP A O 1
ATOM 746 N N . GLN A 1 100 ? 2.003 7.556 3.595 1.00 95.50 100 GLN A N 1
ATOM 747 C CA . GLN A 1 100 ? 2.462 8.286 2.412 1.00 95.50 100 GLN A CA 1
ATOM 748 C C . GLN A 1 100 ? 3.638 7.581 1.729 1.00 95.50 100 GLN A C 1
ATOM 750 O O . GLN A 1 100 ? 3.663 7.470 0.497 1.00 95.50 100 GLN A O 1
ATOM 755 N N . ALA A 1 101 ? 4.591 7.061 2.508 1.00 97.50 101 ALA A N 1
ATOM 756 C CA . ALA A 1 101 ? 5.726 6.318 1.977 1.00 97.50 101 ALA A CA 1
ATOM 757 C C . ALA A 1 101 ? 5.282 5.015 1.287 1.00 97.50 101 ALA A C 1
ATOM 759 O O . ALA A 1 101 ? 5.675 4.768 0.141 1.00 97.50 101 ALA A O 1
ATOM 760 N N . TRP A 1 102 ? 4.381 4.241 1.905 1.00 97.38 102 TRP A N 1
ATOM 761 C CA . TRP A 1 102 ? 3.784 3.041 1.305 1.00 97.38 102 TRP A CA 1
ATOM 762 C C . TRP A 1 102 ? 3.010 3.344 0.021 1.00 97.38 102 TRP A C 1
ATOM 764 O O . TRP A 1 102 ? 3.149 2.626 -0.974 1.00 97.38 102 TRP A O 1
ATOM 774 N N . SER A 1 103 ? 2.235 4.428 0.007 1.00 94.88 103 SER A N 1
ATOM 775 C CA . SER A 1 103 ? 1.473 4.878 -1.162 1.00 94.88 103 SER A CA 1
ATOM 776 C C . SER A 1 103 ? 2.382 5.304 -2.323 1.00 94.88 103 SER A C 1
ATOM 778 O O . SER A 1 103 ? 2.150 4.921 -3.476 1.00 94.88 103 SER A O 1
ATOM 780 N N . ASN A 1 104 ? 3.462 6.036 -2.033 1.00 95.56 104 ASN A N 1
ATOM 781 C CA . ASN A 1 104 ? 4.487 6.386 -3.019 1.00 95.56 104 ASN A CA 1
ATOM 782 C C . ASN A 1 104 ? 5.184 5.131 -3.574 1.00 95.56 104 ASN A C 1
ATOM 784 O O . ASN A 1 104 ? 5.310 4.966 -4.791 1.00 95.56 104 ASN A O 1
ATOM 788 N N . LEU A 1 105 ? 5.581 4.204 -2.698 1.00 96.81 105 LEU A N 1
ATOM 789 C CA . LEU A 1 105 ? 6.211 2.949 -3.101 1.00 96.81 105 LEU A CA 1
ATOM 790 C C . LEU A 1 105 ? 5.271 2.091 -3.964 1.00 96.81 105 LEU A C 1
ATOM 792 O O . LEU A 1 105 ? 5.694 1.541 -4.983 1.00 96.81 105 LEU A O 1
ATOM 796 N N . ALA A 1 106 ? 3.980 2.044 -3.629 1.00 95.88 106 ALA A N 1
ATOM 797 C CA . ALA A 1 106 ? 2.966 1.352 -4.420 1.00 95.88 106 ALA A CA 1
ATOM 798 C C . ALA A 1 106 ? 2.824 1.911 -5.840 1.00 95.88 106 ALA A C 1
ATOM 800 O O . ALA A 1 106 ? 2.667 1.143 -6.790 1.00 95.88 106 ALA A O 1
ATOM 801 N N . SER A 1 107 ? 2.882 3.237 -5.997 1.00 94.38 107 SER A N 1
ATOM 802 C CA . SER A 1 107 ? 2.874 3.890 -7.312 1.00 94.38 107 SER A CA 1
ATOM 803 C C . SER A 1 107 ? 4.070 3.442 -8.160 1.00 94.38 107 SER A C 1
ATOM 805 O O . SER A 1 107 ? 3.912 3.065 -9.321 1.00 94.38 107 SER A O 1
ATOM 807 N N . ARG A 1 108 ? 5.259 3.370 -7.547 1.00 95.19 108 ARG A N 1
ATOM 808 C CA . ARG A 1 108 ? 6.499 2.938 -8.212 1.00 95.19 108 ARG A CA 1
ATOM 809 C C . ARG A 1 108 ? 6.450 1.485 -8.668 1.00 95.19 108 ARG A C 1
ATOM 811 O O . ARG A 1 108 ? 6.787 1.205 -9.815 1.00 95.19 108 ARG A O 1
ATOM 818 N N . TRP A 1 109 ? 5.979 0.573 -7.818 1.00 95.50 109 TRP A N 1
ATOM 819 C CA . TRP A 1 109 ? 5.752 -0.821 -8.221 1.00 95.50 109 TRP A CA 1
ATOM 820 C C . TRP A 1 109 ? 4.635 -0.957 -9.262 1.00 95.50 109 TRP A C 1
ATOM 822 O O . TRP A 1 109 ? 4.696 -1.835 -10.126 1.00 95.50 109 TRP A O 1
ATOM 832 N N . GLY A 1 110 ? 3.641 -0.065 -9.223 1.00 93.94 110 GLY A N 1
ATOM 833 C CA . GLY A 1 110 ? 2.560 0.006 -10.204 1.00 93.94 110 GLY A CA 1
ATOM 834 C C . GLY A 1 110 ? 3.083 0.174 -11.626 1.00 93.94 110 GLY A C 1
ATOM 835 O O . GLY A 1 110 ? 2.656 -0.549 -12.524 1.00 93.94 110 GLY A O 1
ATOM 836 N N . ASP A 1 111 ? 4.081 1.036 -11.810 1.00 93.50 111 ASP A N 1
ATOM 837 C CA . ASP A 1 111 ? 4.683 1.283 -13.124 1.00 93.50 111 ASP A CA 1
ATOM 838 C C . ASP A 1 111 ? 5.545 0.130 -13.648 1.00 93.50 111 ASP A C 1
ATOM 840 O O . ASP A 1 111 ? 5.854 0.088 -14.839 1.00 93.50 111 ASP A O 1
ATOM 844 N N . LEU A 1 112 ? 5.914 -0.822 -12.788 1.00 93.94 112 LEU A N 1
ATOM 845 C CA . LEU A 1 112 ? 6.626 -2.041 -13.184 1.00 93.94 112 LEU A CA 1
ATOM 846 C C . LEU A 1 112 ? 5.678 -3.210 -13.486 1.00 93.94 112 LEU A C 1
ATOM 848 O O . LEU A 1 112 ? 6.097 -4.223 -14.046 1.00 93.94 112 LEU A O 1
ATOM 852 N N . THR A 1 113 ? 4.397 -3.085 -13.138 1.00 90.69 113 THR A N 1
ATOM 853 C CA . THR A 1 113 ? 3.438 -4.188 -13.229 1.00 90.69 113 THR A CA 1
ATOM 854 C C . THR A 1 113 ? 2.950 -4.386 -14.664 1.00 90.69 113 THR A C 1
ATOM 856 O O . THR A 1 113 ? 2.572 -3.443 -15.361 1.00 90.69 113 THR A O 1
ATOM 859 N N . LEU A 1 114 ? 2.922 -5.641 -15.120 1.00 86.44 114 LEU A N 1
ATOM 860 C CA . LEU A 1 114 ? 2.389 -5.977 -16.439 1.00 86.44 114 LEU A CA 1
ATOM 861 C C . LEU A 1 114 ? 0.849 -5.965 -16.425 1.00 86.44 114 LEU A C 1
ATOM 863 O O . LEU A 1 114 ? 0.252 -6.477 -15.479 1.00 86.44 114 LEU A O 1
ATOM 867 N N . PRO A 1 115 ? 0.174 -5.505 -17.497 1.00 79.25 115 PRO A N 1
ATOM 868 C CA . PRO A 1 115 ? -1.294 -5.453 -17.551 1.00 79.25 115 PRO A CA 1
ATOM 869 C C . PRO A 1 115 ? -2.011 -6.802 -17.385 1.00 79.25 115 PRO A C 1
ATOM 871 O O . PRO A 1 115 ? -3.207 -6.838 -17.117 1.00 79.25 115 PRO A O 1
ATOM 874 N N . HIS A 1 116 ? -1.308 -7.916 -17.602 1.00 83.81 116 HIS A N 1
ATOM 875 C CA . HIS A 1 116 ? -1.859 -9.276 -17.540 1.00 83.81 116 HIS A CA 1
ATOM 876 C C . HIS A 1 116 ? -1.301 -10.082 -16.365 1.00 83.81 116 HIS A C 1
ATOM 878 O O . HIS A 1 116 ? -1.492 -11.298 -16.302 1.00 83.81 116 HIS A O 1
ATOM 884 N N . ALA A 1 117 ? -0.577 -9.416 -15.465 1.00 85.50 117 ALA A N 1
ATOM 885 C CA . ALA A 1 117 ? 0.004 -10.046 -14.300 1.00 85.50 117 ALA A CA 1
ATOM 886 C C . ALA A 1 117 ? -1.121 -10.539 -13.376 1.00 85.50 117 ALA A C 1
ATOM 888 O O . ALA A 1 117 ? -2.047 -9.793 -13.048 1.00 85.50 117 ALA A O 1
ATOM 889 N N . ARG A 1 118 ? -1.072 -11.819 -13.000 1.00 88.81 118 ARG A N 1
ATOM 890 C CA . ARG A 1 118 ? -2.045 -12.418 -12.084 1.00 88.81 118 ARG A CA 1
ATOM 891 C C . ARG A 1 118 ? -1.495 -12.365 -10.670 1.00 88.81 118 ARG A C 1
ATOM 893 O O . ARG A 1 118 ? -0.405 -12.869 -10.421 1.00 88.81 118 ARG A O 1
ATOM 900 N N . LEU A 1 119 ? -2.264 -11.753 -9.780 1.00 92.00 119 LEU A N 1
ATOM 901 C CA . LEU A 1 119 ? -1.970 -11.730 -8.354 1.00 92.00 119 LEU A CA 1
ATOM 902 C C . LEU A 1 119 ? -2.181 -13.120 -7.751 1.00 92.00 119 LEU A C 1
ATOM 904 O O . LEU A 1 119 ? -2.982 -13.909 -8.259 1.00 92.00 119 LEU A O 1
ATOM 908 N N . ASP A 1 120 ? -1.472 -13.389 -6.660 1.00 93.81 120 ASP A N 1
ATOM 909 C CA . ASP A 1 120 ? -1.703 -14.559 -5.820 1.00 93.81 120 ASP A CA 1
ATOM 910 C C . ASP A 1 120 ? -3.143 -14.504 -5.255 1.00 93.81 120 ASP A C 1
ATOM 912 O O . ASP A 1 120 ? -3.480 -13.547 -4.545 1.00 93.81 120 ASP A O 1
ATOM 916 N N . PRO A 1 121 ? -4.012 -15.489 -5.570 1.00 94.94 121 PRO A N 1
ATOM 917 C CA . PRO A 1 121 ? -5.385 -15.523 -5.074 1.00 94.94 121 PRO A CA 1
ATOM 918 C C . PRO A 1 121 ? -5.479 -15.501 -3.547 1.00 94.94 121 PRO A C 1
ATOM 920 O O . PRO A 1 121 ? -6.343 -14.812 -3.003 1.00 94.94 121 PRO A O 1
ATOM 923 N N . ASP A 1 122 ? -4.572 -16.191 -2.854 1.00 96.12 122 ASP A N 1
ATOM 924 C CA . ASP A 1 122 ? -4.588 -16.265 -1.393 1.00 96.12 122 ASP A CA 1
ATOM 925 C C . ASP A 1 122 ? -4.218 -14.903 -0.792 1.00 96.12 122 ASP A C 1
ATOM 927 O O . ASP A 1 122 ? -4.845 -14.439 0.164 1.00 96.12 122 ASP A O 1
ATOM 931 N N . LEU A 1 123 ? -3.261 -14.199 -1.408 1.00 96.75 123 LEU A N 1
ATOM 932 C CA . LEU A 1 123 ? -2.908 -12.827 -1.037 1.00 96.75 123 LEU A CA 1
ATOM 933 C C . LEU A 1 123 ? -4.066 -11.854 -1.281 1.00 96.75 123 LEU A C 1
ATOM 935 O O . LEU A 1 123 ? -4.330 -10.980 -0.453 1.00 96.75 123 LEU A O 1
ATOM 939 N N . MET A 1 124 ? -4.779 -12.003 -2.403 1.00 97.12 124 MET A N 1
ATOM 940 C CA . MET A 1 124 ? -5.970 -11.202 -2.697 1.00 97.12 124 MET A CA 1
ATOM 941 C C . MET A 1 124 ? -7.060 -11.405 -1.644 1.00 97.12 124 MET A C 1
ATOM 943 O O . MET A 1 124 ? -7.646 -10.418 -1.187 1.00 97.12 124 MET A O 1
ATOM 947 N N . CYS A 1 125 ? -7.315 -12.656 -1.252 1.00 97.75 125 CYS A N 1
ATOM 948 C CA . CYS A 1 125 ? -8.268 -1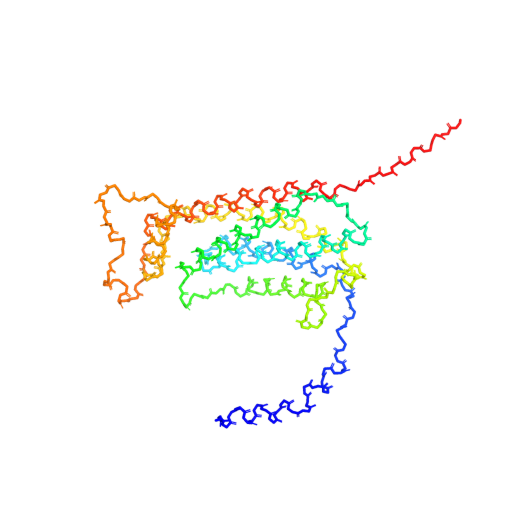3.003 -0.203 1.00 97.75 125 CYS A CA 1
ATOM 949 C C . CYS A 1 125 ? -7.856 -12.408 1.147 1.00 97.75 125 CYS A C 1
ATOM 951 O O . CYS A 1 125 ? -8.672 -11.738 1.780 1.00 97.75 125 CYS A O 1
ATOM 953 N N . ALA A 1 126 ? -6.592 -12.558 1.549 1.00 98.06 126 ALA A N 1
ATOM 954 C CA . ALA A 1 126 ? -6.086 -11.989 2.798 1.00 98.06 126 ALA A CA 1
ATOM 955 C C . ALA A 1 126 ? -6.208 -10.453 2.824 1.00 98.06 126 ALA A C 1
ATOM 957 O O . ALA A 1 126 ? -6.711 -9.879 3.789 1.00 98.06 126 ALA A O 1
ATOM 958 N N . ALA A 1 127 ? -5.844 -9.776 1.729 1.00 97.94 127 ALA A N 1
ATOM 959 C CA . ALA A 1 127 ? -5.995 -8.325 1.614 1.00 97.94 127 ALA A CA 1
ATOM 960 C C . ALA A 1 127 ? -7.469 -7.881 1.650 1.00 97.94 127 ALA A C 1
ATOM 962 O O . ALA A 1 127 ? -7.794 -6.822 2.191 1.00 97.94 127 ALA A O 1
ATOM 963 N N . ALA A 1 128 ? -8.372 -8.653 1.037 1.00 97.50 128 ALA A N 1
ATOM 964 C CA . ALA A 1 128 ? -9.805 -8.374 1.071 1.00 97.50 128 ALA A CA 1
ATOM 965 C C . ALA A 1 128 ? -10.382 -8.534 2.481 1.00 97.50 128 ALA A C 1
ATOM 967 O O . ALA A 1 128 ? -11.176 -7.690 2.894 1.00 97.50 128 ALA A O 1
ATOM 968 N N . GLU A 1 129 ? -9.937 -9.547 3.223 1.00 97.62 129 GLU A N 1
ATOM 969 C CA . GLU A 1 129 ? -10.376 -9.782 4.596 1.00 97.62 129 GLU A CA 1
ATOM 970 C C . GLU A 1 129 ? -9.903 -8.676 5.544 1.00 97.62 129 GLU A C 1
ATOM 972 O O . GLU A 1 129 ? -10.707 -8.172 6.323 1.00 97.62 129 GLU A O 1
ATOM 977 N N . VAL A 1 130 ? -8.660 -8.190 5.413 1.00 97.75 130 VAL A N 1
ATOM 978 C CA . VAL A 1 130 ? -8.189 -7.005 6.161 1.00 97.75 130 VAL A CA 1
ATOM 979 C C . VAL A 1 130 ? -9.080 -5.795 5.893 1.00 97.75 130 VAL A C 1
ATOM 981 O O . VAL A 1 130 ? -9.535 -5.133 6.826 1.00 97.75 130 VAL A O 1
ATOM 984 N N . ARG A 1 131 ? -9.389 -5.517 4.618 1.00 96.19 131 ARG A N 1
ATOM 985 C CA . ARG A 1 131 ? -10.290 -4.410 4.260 1.00 96.19 131 ARG A CA 1
ATOM 986 C C . ARG A 1 131 ? -11.681 -4.592 4.855 1.00 96.19 131 ARG A C 1
ATOM 988 O O . ARG A 1 131 ? -12.251 -3.622 5.346 1.00 96.19 131 ARG A O 1
ATOM 995 N N . ALA A 1 132 ? -12.234 -5.799 4.795 1.00 94.19 132 ALA A N 1
ATOM 996 C CA . ALA A 1 132 ? -13.558 -6.090 5.329 1.00 94.19 132 ALA A CA 1
ATOM 997 C C . ALA A 1 132 ? -13.597 -5.931 6.857 1.00 94.19 132 ALA A C 1
ATOM 999 O O . ALA A 1 132 ? -14.492 -5.260 7.366 1.00 94.19 132 ALA A O 1
ATOM 1000 N N . ALA A 1 133 ? -12.596 -6.456 7.568 1.00 94.94 133 ALA A N 1
ATOM 1001 C CA . ALA A 1 133 ? -12.494 -6.356 9.020 1.00 94.94 133 ALA A CA 1
ATOM 1002 C C . ALA A 1 133 ? -12.304 -4.906 9.500 1.00 94.94 133 ALA A C 1
ATOM 1004 O O . ALA A 1 133 ? -12.939 -4.487 10.467 1.00 94.94 133 ALA A O 1
ATOM 1005 N N . TYR A 1 134 ? -11.503 -4.092 8.800 1.00 95.50 134 TYR A N 1
ATOM 1006 C CA . TYR A 1 134 ? -11.423 -2.659 9.107 1.00 95.50 134 TYR A CA 1
ATOM 1007 C C . TYR A 1 134 ? -12.744 -1.938 8.849 1.00 95.50 134 TYR A C 1
ATOM 1009 O O . TYR A 1 134 ? -13.144 -1.097 9.653 1.00 95.50 134 TYR A O 1
ATOM 1017 N N . ARG A 1 135 ? -13.437 -2.238 7.742 1.00 93.19 135 ARG A N 1
ATOM 1018 C CA . ARG A 1 135 ? -14.731 -1.606 7.429 1.00 93.19 135 ARG A CA 1
ATOM 1019 C C . ARG A 1 135 ? -15.790 -1.934 8.469 1.00 93.19 135 ARG A C 1
ATOM 1021 O O . ARG A 1 135 ? -16.536 -1.039 8.841 1.00 93.19 135 ARG A O 1
ATOM 1028 N N . GLU A 1 136 ? -15.807 -3.157 8.984 1.00 90.94 136 GLU A N 1
ATOM 1029 C CA . GLU A 1 136 ? -16.703 -3.542 10.075 1.00 90.94 136 GLU A CA 1
ATOM 1030 C C . GLU A 1 136 ? -16.524 -2.652 11.315 1.00 90.94 136 GLU A C 1
ATOM 1032 O O . GLU A 1 136 ? -17.512 -2.254 11.922 1.00 90.94 136 GLU A O 1
ATOM 1037 N N . LEU A 1 137 ? -15.294 -2.245 11.651 1.00 91.69 137 LEU A N 1
ATOM 1038 C CA . LEU A 1 137 ? -15.035 -1.339 12.779 1.00 91.69 137 LEU A CA 1
ATOM 1039 C C . LEU A 1 137 ? -15.159 0.151 12.442 1.00 91.69 137 LEU A C 1
ATOM 1041 O O . LEU A 1 137 ? -15.442 0.941 13.332 1.00 91.69 137 LEU A O 1
ATOM 1045 N N . THR A 1 138 ? -14.973 0.558 11.188 1.00 93.81 138 THR A N 1
ATOM 1046 C CA . THR A 1 138 ? -14.858 1.986 10.829 1.00 93.81 138 THR A CA 1
ATOM 1047 C C . THR A 1 138 ? -16.060 2.549 10.075 1.00 93.81 138 THR A C 1
ATOM 1049 O O . THR A 1 138 ? -16.260 3.760 10.067 1.00 93.81 138 THR A O 1
ATOM 1052 N N . HIS A 1 139 ? -16.869 1.711 9.426 1.00 91.38 139 HIS A N 1
ATOM 1053 C CA . HIS A 1 139 ? -17.962 2.157 8.560 1.00 91.38 139 HIS A CA 1
ATOM 1054 C C . HIS A 1 139 ? -19.335 1.883 9.168 1.00 91.38 139 HIS A C 1
ATOM 1056 O O . HIS A 1 139 ? -19.529 0.912 9.898 1.00 91.38 139 HIS A O 1
ATOM 1062 N N . ASP A 1 140 ? -20.292 2.744 8.846 1.00 86.62 140 ASP A N 1
ATOM 1063 C CA . ASP A 1 140 ? -21.724 2.497 8.980 1.00 86.62 140 ASP A CA 1
ATOM 1064 C C . ASP A 1 140 ? -22.320 2.431 7.566 1.00 86.62 140 ASP A C 1
ATOM 1066 O O . ASP A 1 140 ? -22.240 3.393 6.791 1.00 86.62 140 ASP A O 1
ATOM 1070 N N . ALA A 1 141 ? -22.813 1.248 7.193 1.00 81.69 141 ALA A N 1
ATOM 1071 C CA . ALA A 1 141 ? -23.181 0.893 5.825 1.00 81.69 141 ALA A CA 1
ATOM 1072 C C . ALA A 1 141 ? -22.082 1.244 4.800 1.00 81.69 141 ALA A C 1
ATOM 1074 O O . ALA A 1 141 ? -21.004 0.645 4.781 1.00 81.69 141 ALA A O 1
ATOM 1075 N N . THR A 1 142 ? -22.347 2.200 3.910 1.00 81.19 142 THR A N 1
ATOM 1076 C CA . THR A 1 142 ? -21.422 2.604 2.841 1.00 81.19 142 THR A CA 1
ATOM 1077 C C . THR A 1 142 ? -20.554 3.805 3.206 1.00 81.19 142 THR A C 1
ATOM 1079 O O . THR A 1 142 ? -19.709 4.203 2.405 1.00 81.19 142 THR A O 1
ATOM 1082 N N . THR A 1 143 ? -20.752 4.393 4.385 1.00 86.75 143 THR A N 1
ATOM 1083 C CA . THR A 1 143 ? -20.094 5.631 4.820 1.00 86.75 143 THR A CA 1
ATOM 1084 C C . THR A 1 143 ? -19.197 5.395 6.025 1.00 86.75 143 THR A C 1
ATOM 1086 O O . THR A 1 143 ? -19.414 4.464 6.793 1.00 86.75 143 THR A O 1
ATOM 1089 N N . MET A 1 144 ? -18.173 6.231 6.201 1.00 92.06 144 MET A N 1
ATOM 1090 C CA . MET A 1 144 ? -17.383 6.215 7.433 1.00 92.06 144 MET A CA 1
ATOM 1091 C C . MET A 1 144 ? -18.296 6.573 8.612 1.00 92.06 144 MET A C 1
ATOM 1093 O O . MET A 1 144 ? -19.045 7.549 8.531 1.00 92.06 144 MET A O 1
ATOM 1097 N N . ALA A 1 145 ? -18.242 5.794 9.689 1.00 93.75 145 ALA A N 1
ATOM 1098 C CA . ALA A 1 145 ? -18.950 6.122 10.917 1.00 93.75 145 ALA A CA 1
ATOM 1099 C C . ALA A 1 145 ? -18.275 7.308 11.622 1.00 93.75 145 ALA A C 1
ATOM 1101 O O . ALA A 1 145 ? -17.086 7.574 11.430 1.00 93.75 145 ALA A O 1
ATOM 1102 N N . SER A 1 146 ? -19.023 8.033 12.454 1.00 94.94 146 SER A N 1
ATOM 1103 C CA . SER A 1 146 ? -18.424 9.069 13.297 1.00 94.94 146 SER A CA 1
ATOM 1104 C C . SER A 1 146 ? -17.476 8.443 14.325 1.00 94.94 146 SER A C 1
ATOM 1106 O O . SER A 1 146 ? -17.682 7.311 14.765 1.00 94.94 146 SER A O 1
ATOM 1108 N N . LEU A 1 147 ? -16.475 9.203 14.783 1.00 94.88 147 LEU A N 1
ATOM 1109 C CA . LEU A 1 147 ? -15.564 8.735 15.836 1.00 94.88 147 LEU A CA 1
ATOM 1110 C C . LEU A 1 147 ? -16.311 8.336 17.115 1.00 94.88 147 LEU A C 1
ATOM 1112 O O . LEU A 1 147 ? -15.939 7.358 17.747 1.00 94.88 147 LEU A O 1
ATOM 1116 N N . THR A 1 148 ? -17.398 9.031 17.465 1.00 94.88 148 THR A N 1
ATOM 1117 C CA . THR A 1 148 ? -18.241 8.675 18.618 1.00 94.88 148 THR A CA 1
ATOM 1118 C C . THR A 1 148 ? -18.946 7.334 18.439 1.00 94.88 148 THR A C 1
ATOM 1120 O O . THR A 1 148 ? -19.076 6.589 19.402 1.00 94.88 148 THR A O 1
ATOM 1123 N N . THR A 1 149 ? -19.375 6.996 17.221 1.00 94.06 149 THR A N 1
ATOM 1124 C CA . THR A 1 149 ? -19.960 5.684 16.914 1.00 94.06 149 THR A CA 1
ATOM 1125 C C . THR A 1 149 ? -18.898 4.591 16.874 1.00 94.06 149 THR A C 1
ATOM 1127 O O . THR A 1 149 ? -19.170 3.473 17.294 1.00 94.06 149 THR A O 1
ATOM 1130 N N . ILE A 1 150 ? -17.693 4.878 16.377 1.00 94.81 150 ILE A N 1
ATOM 1131 C CA . ILE A 1 150 ? -16.586 3.911 16.389 1.00 94.81 150 ILE A CA 1
ATOM 1132 C C . ILE A 1 150 ? -16.136 3.641 17.833 1.00 94.81 150 ILE A C 1
ATOM 1134 O O . ILE A 1 150 ? -15.928 2.486 18.192 1.00 94.81 150 ILE A O 1
ATOM 1138 N N . ALA A 1 151 ? -16.076 4.681 18.675 1.00 94.38 151 ALA A N 1
ATOM 1139 C CA . ALA A 1 151 ? -15.690 4.621 20.089 1.00 94.38 151 ALA A CA 1
ATOM 1140 C C . ALA A 1 151 ? -16.530 3.641 20.930 1.00 94.38 151 ALA A C 1
ATOM 1142 O O . ALA A 1 151 ? -16.055 3.144 21.946 1.00 94.38 151 ALA A O 1
ATOM 1143 N N . THR A 1 152 ? -17.769 3.348 20.521 1.00 91.88 152 THR A N 1
ATOM 1144 C CA . THR A 1 152 ? -18.666 2.428 21.239 1.00 91.88 152 THR A CA 1
ATOM 1145 C C . THR A 1 152 ? -18.650 0.999 20.695 1.00 91.88 152 THR A C 1
ATOM 1147 O O . THR A 1 152 ? -19.350 0.138 21.235 1.00 91.88 152 THR A O 1
ATOM 1150 N N . ARG A 1 153 ? -17.891 0.717 19.626 1.00 90.88 153 ARG A N 1
ATOM 1151 C CA . ARG A 1 153 ? -17.914 -0.593 18.965 1.00 90.88 153 ARG A CA 1
ATOM 1152 C C . ARG A 1 153 ? -17.207 -1.666 19.795 1.00 90.88 153 ARG A C 1
ATOM 1154 O O . ARG A 1 153 ? -16.064 -1.460 20.217 1.00 90.88 153 ARG A O 1
ATOM 1161 N N . PRO A 1 154 ? -17.827 -2.850 19.957 1.00 88.56 154 PRO A N 1
ATOM 1162 C CA . PRO A 1 154 ? -17.134 -4.020 20.475 1.00 88.56 154 PRO A CA 1
ATOM 1163 C C . PRO A 1 154 ? -15.858 -4.294 19.672 1.00 88.56 154 PRO A C 1
ATOM 1165 O O . PRO A 1 154 ? -15.844 -4.194 18.447 1.00 88.56 154 PRO A O 1
ATOM 1168 N N . GLY A 1 155 ? -14.770 -4.614 20.370 1.00 89.38 155 GLY A N 1
ATOM 1169 C CA . GLY A 1 155 ? -13.487 -4.925 19.740 1.00 89.38 155 GLY A CA 1
ATOM 1170 C C . GLY A 1 155 ? -12.636 -3.727 19.316 1.00 89.38 155 GLY A C 1
ATOM 1171 O O . GLY A 1 155 ? -11.538 -3.961 18.815 1.00 89.38 155 GLY A O 1
ATOM 1172 N N . LEU A 1 156 ? -13.052 -2.474 19.564 1.00 93.56 156 LEU A N 1
ATOM 1173 C CA . LEU A 1 156 ? -12.228 -1.288 19.282 1.00 93.56 156 LEU A CA 1
ATOM 1174 C C . LEU A 1 156 ? -10.843 -1.372 19.936 1.00 93.56 156 LEU A C 1
ATOM 1176 O O . LEU A 1 156 ? -9.834 -1.217 19.253 1.00 93.56 156 LEU A O 1
ATOM 1180 N N . GLU A 1 157 ? -10.780 -1.639 21.242 1.00 92.38 157 GLU A N 1
ATOM 1181 C CA . GLU A 1 157 ? -9.514 -1.724 21.981 1.00 92.38 157 GLU A CA 1
ATOM 1182 C C . GLU A 1 157 ? -8.600 -2.806 21.383 1.00 92.38 157 GLU A C 1
ATOM 1184 O O . GLU A 1 157 ? -7.460 -2.543 20.993 1.00 92.38 157 GLU A O 1
ATOM 1189 N N . ARG A 1 158 ? -9.126 -4.025 21.213 1.00 93.06 158 ARG A N 1
ATOM 1190 C CA . ARG A 1 158 ? -8.369 -5.158 20.661 1.00 93.06 158 ARG A CA 1
ATOM 1191 C C . ARG A 1 158 ? -7.939 -4.912 19.211 1.00 93.06 158 ARG A C 1
ATOM 1193 O O . ARG A 1 158 ? -6.807 -5.241 18.854 1.00 93.06 158 ARG A O 1
ATOM 1200 N N . GLY A 1 159 ? -8.809 -4.321 18.394 1.00 94.69 159 GLY A N 1
ATOM 1201 C CA . GLY A 1 159 ? -8.541 -3.952 17.005 1.00 94.69 159 GLY A CA 1
ATOM 1202 C C . GLY A 1 159 ? -7.495 -2.844 16.873 1.00 94.69 159 GLY A C 1
ATOM 1203 O O . GLY A 1 159 ? -6.610 -2.938 16.020 1.00 94.69 159 GLY A O 1
ATOM 1204 N N . THR A 1 160 ? -7.528 -1.849 17.761 1.00 95.00 160 THR A N 1
ATOM 1205 C CA . THR A 1 160 ? -6.518 -0.781 17.841 1.00 95.00 160 THR A CA 1
ATOM 1206 C C . THR A 1 160 ? -5.156 -1.370 18.191 1.00 95.00 160 THR A C 1
ATOM 1208 O O . THR A 1 160 ? -4.189 -1.173 17.458 1.00 95.00 160 THR A O 1
ATOM 1211 N N . MET A 1 161 ? -5.084 -2.194 19.240 1.00 93.75 161 MET A N 1
ATOM 1212 C CA . MET A 1 161 ? -3.833 -2.843 19.650 1.00 93.75 161 MET A CA 1
ATOM 1213 C C . MET A 1 161 ? -3.289 -3.802 18.585 1.00 93.75 161 MET A C 1
ATOM 1215 O O . MET A 1 161 ? -2.077 -3.900 18.393 1.00 93.75 161 MET A O 1
ATOM 1219 N N . ALA A 1 162 ? -4.163 -4.519 17.873 1.00 95.50 162 ALA A N 1
ATOM 1220 C CA . ALA A 1 162 ? -3.759 -5.350 16.742 1.00 95.50 162 ALA A CA 1
ATOM 1221 C C . ALA A 1 162 ? -3.238 -4.515 15.563 1.00 95.50 162 ALA A C 1
ATOM 1223 O O . ALA A 1 162 ? -2.232 -4.886 14.969 1.00 95.50 162 ALA A O 1
ATOM 1224 N N . SER A 1 163 ? -3.861 -3.371 15.272 1.00 95.50 163 SER A N 1
ATOM 1225 C CA . SER A 1 163 ? -3.406 -2.453 14.221 1.00 95.50 163 SER A CA 1
ATOM 1226 C C . SER A 1 163 ? -2.035 -1.864 14.544 1.00 95.50 163 SER A C 1
ATOM 1228 O O . SER A 1 163 ? -1.152 -1.890 13.695 1.00 95.50 163 SER A O 1
ATOM 1230 N N . LEU A 1 164 ? -1.817 -1.426 15.790 1.00 93.69 164 LEU A N 1
ATOM 1231 C CA . LEU A 1 164 ? -0.514 -0.932 16.249 1.00 93.69 164 LEU A CA 1
ATOM 1232 C C . LEU A 1 164 ? 0.579 -2.010 16.154 1.00 93.69 164 LEU A C 1
ATOM 1234 O O . LEU A 1 164 ? 1.675 -1.718 15.691 1.00 93.69 164 LEU A O 1
ATOM 1238 N N . ARG A 1 165 ? 0.278 -3.268 16.510 1.00 94.12 165 ARG A N 1
ATOM 1239 C CA . ARG A 1 165 ? 1.201 -4.401 16.284 1.00 94.12 165 ARG A CA 1
ATOM 1240 C C . ARG A 1 165 ? 1.431 -4.690 14.802 1.00 94.12 165 ARG A C 1
ATOM 1242 O O . ARG A 1 165 ? 2.528 -5.060 14.409 1.00 94.12 165 ARG A O 1
ATOM 1249 N N . SER A 1 166 ? 0.425 -4.497 13.954 1.00 95.12 166 SER A N 1
ATOM 1250 C CA . SER A 1 166 ? 0.601 -4.668 12.511 1.00 95.12 166 SER A CA 1
ATOM 1251 C C . SER A 1 166 ? 1.529 -3.616 11.899 1.00 95.12 166 SER A C 1
ATOM 1253 O O . SER A 1 166 ? 2.128 -3.901 10.868 1.00 95.12 166 SER A O 1
ATOM 1255 N N . LEU A 1 167 ? 1.681 -2.433 12.509 1.00 93.62 167 LEU A N 1
ATOM 1256 C CA . LEU A 1 167 ? 2.687 -1.451 12.083 1.00 93.62 167 LEU A CA 1
ATOM 1257 C C . LEU A 1 167 ? 4.114 -1.952 12.344 1.00 93.62 167 LEU A C 1
ATOM 1259 O O . LEU A 1 167 ? 5.008 -1.685 11.544 1.00 93.62 167 LEU A O 1
ATOM 1263 N N . GLU A 1 168 ? 4.321 -2.715 13.421 1.00 90.62 168 GLU A N 1
ATOM 1264 C CA . GLU A 1 168 ? 5.598 -3.373 13.717 1.00 90.62 168 GLU A CA 1
ATOM 1265 C C . GLU A 1 168 ? 5.946 -4.410 12.642 1.00 90.62 168 GLU A C 1
ATOM 1267 O O . GLU A 1 168 ? 6.996 -4.298 12.012 1.00 90.62 168 GLU A O 1
ATOM 1272 N N . SER A 1 169 ? 5.026 -5.329 12.326 1.00 90.38 169 SER A N 1
ATOM 1273 C CA . SER A 1 169 ? 5.205 -6.285 11.213 1.00 90.38 169 SER A CA 1
ATOM 1274 C C . SER A 1 169 ? 5.341 -5.577 9.849 1.00 90.38 169 SER A C 1
ATOM 1276 O O . SER A 1 169 ? 6.120 -5.990 8.987 1.00 90.38 169 SER A O 1
ATOM 1278 N N . GLY A 1 170 ? 4.664 -4.438 9.662 1.00 92.38 170 GLY A N 1
ATOM 1279 C CA . GLY A 1 170 ? 4.841 -3.576 8.493 1.00 92.38 170 GLY A CA 1
ATOM 1280 C C . GLY A 1 170 ? 6.289 -3.098 8.322 1.00 92.38 170 GLY A C 1
ATOM 1281 O O . GLY A 1 170 ? 6.786 -3.040 7.195 1.00 92.38 170 GLY A O 1
ATOM 1282 N N . SER A 1 171 ? 7.000 -2.822 9.422 1.00 94.81 171 SER A N 1
ATOM 1283 C CA . SER A 1 171 ? 8.421 -2.459 9.373 1.00 94.81 171 SER A CA 1
ATOM 1284 C C . SER A 1 171 ? 9.303 -3.618 8.893 1.00 94.81 171 SER A C 1
ATOM 1286 O O . SER A 1 171 ? 10.187 -3.400 8.065 1.00 94.81 171 SER A O 1
ATOM 1288 N N . GLU A 1 172 ? 9.008 -4.863 9.269 1.00 94.44 172 GLU A N 1
ATOM 1289 C CA . GLU A 1 172 ? 9.721 -6.041 8.752 1.00 94.44 172 GLU A CA 1
ATOM 1290 C C . GLU A 1 172 ? 9.499 -6.211 7.243 1.00 94.44 172 GLU A C 1
ATOM 1292 O O . GLU A 1 172 ? 10.456 -6.320 6.468 1.00 94.44 172 GLU A O 1
ATOM 1297 N N . LEU A 1 173 ? 8.243 -6.116 6.793 1.00 95.62 173 LEU A N 1
ATOM 1298 C CA . LEU A 1 173 ? 7.905 -6.176 5.369 1.00 95.62 173 LEU A CA 1
ATOM 1299 C C . LEU A 1 173 ? 8.599 -5.077 4.561 1.00 95.62 173 LEU A C 1
ATOM 1301 O O . LEU A 1 173 ? 8.995 -5.315 3.418 1.00 95.62 173 LEU A O 1
ATOM 1305 N N . SER A 1 174 ? 8.777 -3.8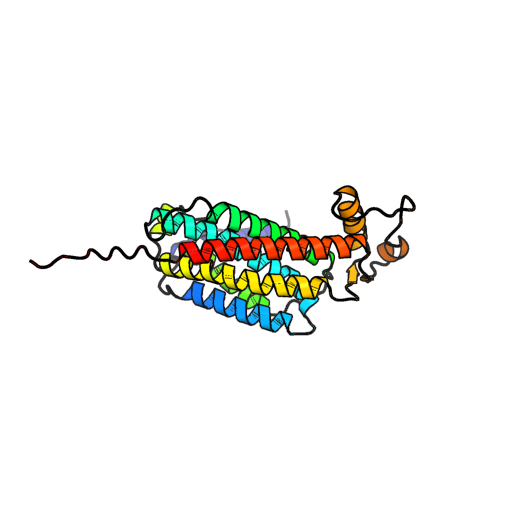87 5.136 1.00 96.94 174 SER A N 1
ATOM 1306 C CA . SER A 1 174 ? 9.464 -2.776 4.473 1.00 96.94 174 SER A CA 1
ATOM 1307 C C . SER A 1 174 ? 10.937 -3.086 4.167 1.00 96.94 174 SER A C 1
ATOM 1309 O O . SER A 1 174 ? 11.418 -2.742 3.084 1.00 96.94 174 SER A O 1
ATOM 1311 N N . TYR A 1 175 ? 11.634 -3.821 5.042 1.00 96.69 175 TYR A N 1
ATOM 1312 C CA . TYR A 1 175 ? 12.996 -4.286 4.769 1.00 96.69 175 TYR A CA 1
ATOM 1313 C C . TYR A 1 175 ? 13.025 -5.307 3.634 1.00 96.69 175 TYR A C 1
ATOM 1315 O O . TYR A 1 175 ? 13.873 -5.207 2.745 1.00 96.69 175 TYR A O 1
ATOM 1323 N N . VAL A 1 176 ? 12.039 -6.208 3.574 1.00 95.94 176 VAL A N 1
ATOM 1324 C CA . VAL A 1 176 ? 11.896 -7.113 2.425 1.00 95.94 176 VAL A CA 1
ATOM 1325 C C . VAL A 1 176 ? 11.692 -6.312 1.133 1.00 95.94 176 VAL A C 1
ATOM 1327 O O . VAL A 1 176 ? 12.289 -6.642 0.109 1.00 95.94 176 VAL A O 1
ATOM 1330 N N . MET A 1 177 ? 10.928 -5.210 1.152 1.00 94.69 177 MET A N 1
ATOM 1331 C CA . MET A 1 177 ? 10.786 -4.346 -0.033 1.00 94.69 177 MET A CA 1
ATOM 1332 C C . MET A 1 177 ? 12.126 -3.745 -0.484 1.00 94.69 177 MET A C 1
ATOM 1334 O O . MET A 1 177 ? 12.374 -3.676 -1.689 1.00 94.69 177 MET A O 1
ATOM 1338 N N . VAL A 1 178 ? 12.997 -3.341 0.450 1.00 97.25 178 VAL A N 1
ATOM 1339 C CA . VAL A 1 178 ? 14.348 -2.824 0.147 1.00 97.25 178 VAL A CA 1
ATOM 1340 C C . VAL A 1 178 ? 15.202 -3.885 -0.550 1.00 97.25 178 VAL A C 1
ATOM 1342 O O . VAL A 1 178 ? 15.857 -3.595 -1.561 1.00 97.25 178 VAL A O 1
ATOM 1345 N N . GLU A 1 179 ? 15.160 -5.125 -0.062 1.00 96.00 179 GLU A N 1
ATOM 1346 C CA . GLU A 1 179 ? 15.846 -6.257 -0.694 1.00 96.00 179 GLU A CA 1
ATOM 1347 C C . GLU A 1 179 ? 15.306 -6.504 -2.106 1.00 96.00 179 GLU A C 1
ATOM 1349 O O . GLU A 1 179 ? 16.065 -6.562 -3.080 1.00 96.00 179 GLU A O 1
ATOM 1354 N N . LYS A 1 180 ? 13.977 -6.561 -2.250 1.00 95.31 180 LYS A N 1
ATOM 1355 C CA . LYS A 1 180 ? 13.314 -6.788 -3.537 1.00 95.31 180 LYS A CA 1
ATOM 1356 C C . LYS A 1 180 ? 13.600 -5.675 -4.549 1.00 95.31 180 LYS A C 1
ATOM 1358 O O . LYS A 1 180 ? 13.917 -5.985 -5.698 1.00 95.31 180 LYS A O 1
ATOM 1363 N N . ALA A 1 181 ? 13.592 -4.407 -4.139 1.00 95.25 181 ALA A N 1
ATOM 1364 C CA . ALA A 1 181 ? 13.965 -3.259 -4.976 1.00 95.25 181 ALA A CA 1
ATOM 1365 C C . ALA A 1 181 ? 15.435 -3.287 -5.433 1.00 95.25 181 ALA A C 1
ATOM 1367 O O . ALA A 1 181 ? 15.806 -2.667 -6.434 1.00 95.25 181 ALA A O 1
ATOM 1368 N N . SER A 1 182 ? 16.285 -4.018 -4.712 1.00 94.88 182 SER A N 1
ATOM 1369 C CA . SER A 1 182 ? 17.698 -4.186 -5.051 1.00 94.88 182 SER A CA 1
ATOM 1370 C C . SER A 1 182 ? 17.958 -5.342 -6.019 1.00 94.88 182 SER A C 1
ATOM 1372 O O . SER A 1 182 ? 19.064 -5.417 -6.562 1.00 94.88 182 SER A O 1
ATOM 1374 N N . THR A 1 183 ? 16.949 -6.176 -6.296 1.00 93.75 183 THR A N 1
ATOM 1375 C CA . THR A 1 183 ? 17.053 -7.330 -7.201 1.00 93.75 183 THR A CA 1
ATOM 1376 C C . THR A 1 183 ? 17.529 -6.888 -8.593 1.00 93.75 183 THR A C 1
ATOM 1378 O O . THR A 1 183 ? 16.968 -5.956 -9.177 1.00 93.75 183 THR A O 1
ATOM 1381 N N . PRO A 1 184 ? 18.569 -7.521 -9.163 1.00 91.50 184 PRO A N 1
ATOM 1382 C CA . PRO A 1 184 ? 18.987 -7.235 -10.528 1.00 91.50 184 PRO A CA 1
ATOM 1383 C C . PRO A 1 184 ? 17.946 -7.746 -11.531 1.00 91.50 184 PRO A C 1
ATOM 1385 O O . PRO A 1 184 ? 17.212 -8.692 -11.268 1.00 91.50 184 PRO A O 1
ATOM 1388 N N . GLY A 1 185 ? 17.898 -7.144 -12.717 1.00 92.12 185 GLY A N 1
ATOM 1389 C CA . GLY A 1 185 ? 17.035 -7.649 -13.787 1.00 92.12 185 GLY A CA 1
ATOM 1390 C C . GLY A 1 185 ? 15.552 -7.298 -13.644 1.00 92.12 185 GLY A C 1
ATOM 1391 O O . GLY A 1 185 ? 14.738 -7.870 -14.362 1.00 92.12 185 GLY A O 1
ATOM 1392 N N . LEU A 1 186 ? 15.183 -6.359 -12.764 1.00 94.00 186 LEU A N 1
ATOM 1393 C CA . LEU A 1 186 ? 13.816 -5.838 -12.730 1.00 94.00 186 LEU A CA 1
ATOM 1394 C C . LEU A 1 186 ? 13.434 -5.257 -14.088 1.00 94.00 186 LEU A C 1
ATOM 1396 O O . LEU A 1 186 ? 14.212 -4.539 -14.725 1.00 94.00 186 LEU A O 1
ATOM 1400 N N . THR A 1 187 ? 12.216 -5.571 -14.512 1.00 95.06 187 THR A N 1
ATOM 1401 C CA . THR A 1 187 ? 11.668 -5.132 -15.788 1.00 95.06 187 THR A CA 1
ATOM 1402 C C . THR A 1 187 ? 10.337 -4.422 -15.598 1.00 95.06 187 THR A C 1
ATOM 1404 O O . THR A 1 187 ? 9.679 -4.582 -14.572 1.00 95.06 187 THR A O 1
ATOM 1407 N N . GLY A 1 188 ? 9.948 -3.630 -16.593 1.00 94.56 188 GLY A N 1
ATOM 1408 C CA . GLY A 1 188 ? 8.638 -2.994 -16.647 1.00 94.56 188 GLY A CA 1
ATOM 1409 C C . GLY A 1 188 ? 8.234 -2.633 -18.080 1.00 94.56 188 GLY A C 1
ATOM 1410 O O . GLY A 1 188 ? 9.061 -2.707 -18.999 1.00 94.56 188 GLY A O 1
ATOM 1411 N N . PRO A 1 189 ? 6.966 -2.252 -18.306 1.00 95.88 189 PRO A N 1
ATOM 1412 C CA . PRO A 1 189 ? 6.495 -1.794 -19.609 1.00 95.88 189 PRO A CA 1
ATOM 1413 C C . PRO A 1 189 ? 7.265 -0.553 -20.079 1.00 95.88 189 PRO A C 1
ATOM 1415 O O . PRO A 1 189 ? 7.275 0.462 -19.381 1.00 95.88 189 PRO A O 1
ATOM 1418 N N . ALA A 1 190 ? 7.838 -0.591 -21.288 1.00 96.25 190 ALA A N 1
ATOM 1419 C CA . ALA A 1 190 ? 8.709 0.462 -21.828 1.00 96.25 190 ALA A CA 1
ATOM 1420 C C . ALA A 1 190 ? 8.117 1.875 -21.704 1.00 96.25 190 ALA A C 1
ATOM 1422 O O . ALA A 1 190 ? 8.803 2.805 -21.289 1.00 96.25 190 ALA A O 1
ATOM 1423 N N . ARG A 1 191 ? 6.822 2.043 -22.005 1.00 95.50 191 ARG A N 1
ATOM 1424 C CA . ARG A 1 191 ? 6.147 3.345 -21.884 1.00 95.50 191 ARG A CA 1
ATOM 1425 C C . ARG A 1 191 ? 6.107 3.851 -20.439 1.00 95.50 191 ARG A C 1
ATOM 1427 O O . ARG A 1 191 ? 6.414 5.015 -20.213 1.00 95.50 191 ARG A O 1
ATOM 1434 N N . ALA A 1 192 ? 5.726 2.999 -19.488 1.00 95.12 192 ALA A N 1
ATOM 1435 C CA . ALA A 1 192 ? 5.588 3.385 -18.085 1.00 95.12 192 ALA A CA 1
ATOM 1436 C C . ALA A 1 192 ? 6.951 3.745 -17.482 1.00 95.12 192 ALA A C 1
ATOM 1438 O O . ALA A 1 192 ? 7.111 4.818 -16.904 1.00 95.12 192 ALA A O 1
ATOM 1439 N N . VAL A 1 193 ? 7.967 2.907 -17.718 1.00 95.50 193 VAL A N 1
ATOM 1440 C CA . VAL A 1 193 ? 9.320 3.163 -17.204 1.00 95.50 193 VAL A CA 1
ATOM 1441 C C . VAL A 1 193 ? 9.994 4.353 -17.889 1.00 95.50 193 VAL A C 1
ATOM 1443 O O . VAL A 1 193 ? 10.778 5.038 -17.245 1.00 95.50 193 VAL A O 1
ATOM 1446 N N . SER A 1 194 ? 9.662 4.656 -19.151 1.00 94.94 194 SER A N 1
ATOM 1447 C CA . SER A 1 194 ? 10.129 5.874 -19.830 1.00 94.94 194 SER A CA 1
ATOM 1448 C C . SER A 1 194 ? 9.561 7.136 -19.184 1.00 94.94 194 SER A C 1
ATOM 1450 O O . SER A 1 194 ? 10.314 8.071 -18.927 1.00 94.94 194 SER A O 1
ATOM 1452 N N . ILE A 1 195 ? 8.249 7.162 -18.916 1.00 94.56 195 ILE A N 1
ATOM 1453 C CA . ILE A 1 195 ? 7.592 8.294 -18.246 1.00 94.56 195 ILE A CA 1
ATOM 1454 C C . ILE A 1 195 ? 8.175 8.467 -16.844 1.00 94.56 195 ILE A C 1
ATOM 1456 O O . ILE A 1 195 ? 8.549 9.573 -16.464 1.00 94.56 195 ILE A O 1
ATOM 1460 N N . ARG A 1 196 ? 8.311 7.369 -16.091 1.00 94.81 196 ARG A N 1
ATOM 1461 C CA . ARG A 1 196 ? 8.877 7.417 -14.743 1.00 94.81 196 ARG A CA 1
ATOM 1462 C C . ARG A 1 196 ? 10.332 7.878 -14.733 1.00 94.81 196 ARG A C 1
ATOM 1464 O O . ARG A 1 196 ? 10.669 8.702 -13.896 1.00 94.81 196 ARG A O 1
ATOM 1471 N N . ALA A 1 197 ? 11.171 7.394 -15.651 1.00 94.06 197 ALA A N 1
ATOM 1472 C CA . ALA A 1 197 ? 12.569 7.815 -15.733 1.00 94.06 197 ALA A CA 1
ATOM 1473 C C . ALA A 1 197 ? 12.686 9.332 -15.926 1.00 94.06 197 ALA A C 1
ATOM 1475 O O . ALA A 1 197 ? 13.466 9.971 -15.230 1.00 94.06 197 ALA A O 1
ATOM 1476 N N . HIS A 1 198 ? 11.882 9.898 -16.829 1.00 91.94 198 HIS A N 1
ATOM 1477 C CA . HIS A 1 198 ? 11.841 11.341 -17.044 1.00 91.94 198 HIS A CA 1
ATOM 1478 C C . HIS A 1 198 ? 11.346 12.080 -15.792 1.00 91.94 198 HIS A C 1
ATOM 1480 O O . HIS A 1 198 ? 12.038 12.956 -15.288 1.00 91.94 198 HIS A O 1
ATOM 1486 N N . ASN A 1 199 ? 10.208 11.664 -15.227 1.00 92.81 199 ASN A N 1
ATOM 1487 C CA . ASN A 1 199 ? 9.628 12.310 -14.048 1.00 92.81 199 ASN A CA 1
ATOM 1488 C C . ASN A 1 199 ? 10.543 12.256 -12.816 1.00 92.81 199 ASN A C 1
ATOM 1490 O O . ASN A 1 199 ? 10.599 13.221 -12.063 1.00 92.81 199 ASN A O 1
ATOM 1494 N N . ASP A 1 200 ? 11.238 11.139 -12.584 1.00 93.75 200 ASP A N 1
ATOM 1495 C CA . ASP A 1 200 ? 12.141 10.999 -11.439 1.00 93.75 200 ASP A CA 1
ATOM 1496 C C . ASP A 1 200 ? 13.380 11.899 -11.585 1.00 93.75 200 ASP A C 1
ATOM 1498 O O . ASP A 1 200 ? 13.836 12.449 -10.586 1.00 93.75 200 ASP A O 1
ATOM 1502 N N . VAL A 1 201 ? 13.899 12.097 -12.804 1.00 92.00 201 VAL A N 1
ATOM 1503 C CA . VAL A 1 201 ? 14.995 13.051 -13.055 1.00 92.00 201 VAL A CA 1
ATOM 1504 C C . VAL A 1 201 ? 14.512 14.491 -12.870 1.00 92.00 201 VAL A C 1
ATOM 1506 O O . VAL A 1 201 ? 15.127 15.239 -12.116 1.00 92.00 201 VAL A O 1
ATOM 1509 N N . GLU A 1 202 ? 13.385 14.865 -13.483 1.00 90.62 202 GLU A N 1
ATOM 1510 C CA . GLU A 1 202 ? 12.819 16.221 -13.376 1.00 90.62 202 GLU A CA 1
ATOM 1511 C C . GLU A 1 202 ? 12.453 16.593 -11.931 1.00 90.62 202 GLU A C 1
ATOM 1513 O O . GLU A 1 202 ? 12.623 17.735 -11.507 1.00 90.62 202 GLU A O 1
ATOM 1518 N N . ALA A 1 203 ? 11.986 15.623 -11.142 1.00 91.12 203 ALA A N 1
ATOM 1519 C CA . ALA A 1 203 ? 11.668 15.820 -9.730 1.00 91.12 203 ALA A CA 1
ATOM 1520 C C . ALA A 1 203 ? 12.903 15.801 -8.805 1.00 91.12 203 ALA A C 1
ATOM 1522 O O . ALA A 1 203 ? 12.746 15.927 -7.591 1.00 91.12 203 ALA A O 1
ATOM 1523 N N . GLY A 1 204 ? 14.117 15.610 -9.339 1.00 91.44 204 GLY A N 1
ATOM 1524 C CA . GLY A 1 204 ? 15.349 15.507 -8.546 1.00 91.44 204 GLY A CA 1
ATOM 1525 C C . GLY A 1 204 ? 15.426 14.250 -7.670 1.00 91.44 204 GLY A C 1
ATOM 1526 O O . GLY A 1 204 ? 16.157 14.229 -6.682 1.00 91.44 204 GLY A O 1
ATOM 1527 N N . LEU A 1 205 ? 14.657 13.209 -8.004 1.00 89.94 205 LEU A N 1
ATOM 1528 C CA . LEU A 1 205 ? 14.601 11.928 -7.287 1.00 89.94 205 LEU A CA 1
ATOM 1529 C C . LEU A 1 205 ? 15.604 10.899 -7.825 1.00 89.94 205 LEU A C 1
ATOM 1531 O O . LEU A 1 205 ? 15.748 9.821 -7.247 1.00 89.94 205 LEU A O 1
ATOM 1535 N N . ALA A 1 206 ? 16.254 11.211 -8.943 1.00 90.75 206 ALA A N 1
ATOM 1536 C CA . ALA A 1 206 ? 17.310 10.419 -9.545 1.00 90.75 206 ALA A CA 1
ATOM 1537 C C . ALA A 1 206 ? 18.422 11.324 -10.080 1.00 90.75 206 ALA A C 1
ATOM 1539 O O . ALA A 1 206 ? 18.179 12.468 -10.472 1.00 90.75 206 ALA A O 1
ATOM 1540 N N . THR A 1 207 ? 19.638 10.790 -10.121 1.00 87.06 207 THR A N 1
ATOM 1541 C CA . THR A 1 207 ? 20.812 11.521 -10.587 1.00 87.06 207 THR A CA 1
ATOM 1542 C C . THR A 1 207 ? 20.693 11.786 -12.094 1.00 87.06 207 THR A C 1
ATOM 1544 O O . THR A 1 207 ? 20.566 10.832 -12.873 1.00 87.06 207 THR A O 1
ATOM 1547 N N . PRO A 1 208 ? 20.740 13.056 -12.543 1.00 82.31 208 PRO A N 1
ATOM 1548 C CA . PRO A 1 208 ? 20.713 13.360 -13.962 1.00 82.31 208 PRO A CA 1
ATOM 1549 C C . PRO A 1 208 ? 21.994 12.846 -14.638 1.00 82.31 208 PRO A C 1
ATOM 1551 O O . PRO A 1 208 ? 23.071 12.851 -14.034 1.00 82.31 208 PRO A O 1
ATOM 1554 N N . PRO A 1 209 ? 21.908 12.401 -15.898 1.00 80.19 209 PRO A N 1
ATOM 1555 C CA . PRO A 1 209 ? 23.081 11.983 -16.653 1.00 80.19 209 PRO A CA 1
ATOM 1556 C C . PRO A 1 209 ? 24.068 13.145 -16.836 1.00 80.19 209 PRO A C 1
ATOM 1558 O O . PRO A 1 209 ? 23.679 14.278 -17.113 1.00 80.19 209 PRO A O 1
ATOM 1561 N N . ALA A 1 210 ? 25.365 12.849 -16.728 1.00 76.81 210 ALA A N 1
ATOM 1562 C CA . ALA A 1 210 ? 26.423 13.847 -16.901 1.00 76.81 210 ALA A CA 1
ATOM 1563 C C . ALA A 1 210 ? 26.549 14.358 -18.352 1.00 76.81 210 ALA A C 1
ATOM 1565 O O . ALA A 1 210 ? 27.061 15.450 -18.576 1.00 76.81 210 ALA A O 1
ATOM 1566 N N . GLU A 1 211 ? 26.091 13.574 -19.334 1.00 71.06 211 GLU A N 1
ATOM 1567 C CA . GLU A 1 211 ? 26.312 13.807 -20.771 1.00 71.06 211 GLU A CA 1
ATOM 1568 C C . GLU A 1 211 ? 25.167 14.562 -21.483 1.00 71.06 211 GLU A C 1
ATOM 1570 O O . GLU A 1 211 ? 25.097 14.569 -22.709 1.00 71.06 211 GLU A O 1
ATOM 1575 N N . GLY A 1 212 ? 24.288 15.253 -20.750 1.00 70.31 212 GLY A N 1
ATOM 1576 C CA . GLY A 1 212 ? 23.151 15.979 -21.335 1.00 70.31 212 GLY A CA 1
ATOM 1577 C C . GLY A 1 212 ? 21.906 15.100 -21.495 1.00 70.31 212 GLY A C 1
ATOM 1578 O O . GLY A 1 212 ? 21.691 14.195 -20.697 1.00 70.31 212 GLY A O 1
ATOM 1579 N N . ASP A 1 213 ? 21.047 15.383 -22.4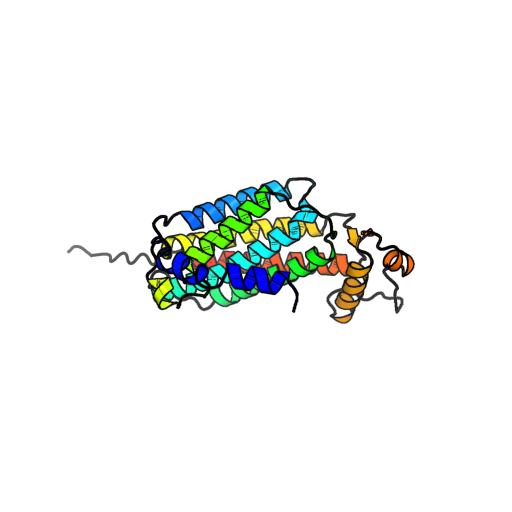79 1.00 71.19 213 ASP A N 1
ATOM 1580 C CA . ASP A 1 213 ? 19.747 14.705 -22.615 1.00 71.19 213 ASP A CA 1
ATOM 1581 C C . ASP A 1 213 ? 19.911 13.237 -23.064 1.00 71.19 213 ASP A C 1
ATOM 1583 O O . ASP A 1 213 ? 20.335 12.954 -24.188 1.00 71.19 213 ASP A O 1
ATOM 1587 N N . VAL A 1 214 ? 19.598 12.290 -22.170 1.00 80.94 214 VAL A N 1
ATOM 1588 C CA . VAL A 1 214 ? 19.740 10.846 -22.415 1.00 80.94 214 VAL A CA 1
ATOM 1589 C C . VAL A 1 214 ? 18.382 10.212 -22.667 1.00 80.94 214 VAL A C 1
ATOM 1591 O O . VAL A 1 214 ? 17.500 10.179 -21.808 1.00 80.94 214 VAL A O 1
ATOM 1594 N N . VAL A 1 215 ? 18.254 9.580 -23.833 1.00 83.19 215 VAL A N 1
ATOM 1595 C CA . VAL A 1 215 ? 17.109 8.728 -24.156 1.00 83.19 215 VAL A CA 1
ATOM 1596 C C . VAL A 1 215 ? 17.286 7.366 -23.481 1.00 83.19 215 VAL A C 1
ATOM 1598 O O . VAL A 1 215 ? 17.924 6.460 -24.014 1.00 83.19 215 VAL A O 1
ATOM 1601 N N . TRP A 1 216 ? 16.699 7.213 -22.294 1.00 87.19 216 TRP A N 1
ATOM 1602 C CA . TRP A 1 216 ? 16.776 5.984 -21.491 1.00 87.19 216 TRP A CA 1
ATOM 1603 C C . TRP A 1 216 ? 16.011 4.790 -22.073 1.00 87.19 216 TRP A C 1
ATOM 1605 O O . TRP A 1 216 ? 16.301 3.642 -21.737 1.00 87.19 216 TRP A O 1
ATOM 1615 N N . VAL A 1 217 ? 15.003 5.054 -22.905 1.00 92.94 217 VAL A N 1
ATOM 1616 C CA . VAL A 1 217 ? 14.112 4.040 -23.474 1.00 92.94 217 VAL A CA 1
ATOM 1617 C C . VAL A 1 217 ? 13.922 4.308 -24.959 1.00 92.94 217 VAL A C 1
ATOM 1619 O O . VAL A 1 217 ? 13.543 5.408 -25.354 1.00 92.94 217 VAL A O 1
ATOM 1622 N N . SER A 1 218 ? 14.136 3.289 -25.793 1.00 93.31 218 SER A N 1
ATOM 1623 C CA . SER A 1 218 ? 13.963 3.424 -27.238 1.00 93.31 218 SER A CA 1
ATOM 1624 C C . SER A 1 218 ? 12.492 3.670 -27.612 1.00 93.31 218 SER A C 1
ATOM 1626 O O . SER A 1 218 ? 11.614 2.906 -27.188 1.00 93.31 218 SER A O 1
ATOM 1628 N N . PRO A 1 219 ? 12.190 4.644 -28.495 1.00 93.69 219 PRO A N 1
ATOM 1629 C CA . PRO A 1 219 ? 10.846 4.822 -29.047 1.00 93.69 219 PRO A CA 1
ATOM 1630 C C . PRO A 1 219 ? 10.290 3.552 -29.708 1.00 93.69 219 PRO A C 1
ATOM 1632 O O . PRO A 1 219 ? 9.088 3.293 -29.643 1.00 93.69 219 PRO A O 1
ATOM 1635 N N . ALA A 1 220 ? 11.155 2.716 -30.294 1.00 95.75 220 ALA A N 1
ATOM 1636 C CA . ALA A 1 220 ? 10.749 1.448 -30.896 1.00 95.75 220 ALA A CA 1
ATOM 1637 C C . ALA A 1 220 ? 10.240 0.437 -29.853 1.00 95.75 220 ALA A C 1
ATOM 1639 O O . ALA A 1 220 ? 9.319 -0.329 -30.140 1.00 95.75 220 ALA A O 1
ATOM 1640 N N . ASP A 1 221 ? 10.796 0.435 -28.638 1.00 96.50 221 ASP A N 1
ATOM 1641 C CA . ASP A 1 221 ? 10.325 -0.423 -27.542 1.00 96.50 221 ASP A CA 1
ATOM 1642 C C . ASP A 1 221 ? 8.976 0.054 -27.000 1.00 96.50 221 ASP A C 1
ATOM 1644 O O . ASP A 1 221 ? 8.087 -0.759 -26.731 1.00 96.50 221 ASP A O 1
ATOM 1648 N N . ILE A 1 222 ? 8.788 1.375 -26.927 1.00 95.31 222 ILE A N 1
ATOM 1649 C CA . ILE A 1 222 ? 7.521 2.009 -26.539 1.00 95.31 222 ILE A CA 1
ATOM 1650 C C . ILE A 1 222 ? 6.413 1.677 -27.547 1.00 95.31 222 ILE A C 1
ATOM 1652 O O . ILE A 1 222 ? 5.305 1.299 -27.148 1.00 95.31 222 ILE A O 1
ATOM 1656 N N . LEU A 1 223 ? 6.694 1.801 -28.850 1.00 96.31 223 LEU A N 1
ATOM 1657 C CA . LEU A 1 223 ? 5.740 1.483 -29.918 1.00 96.31 223 LEU A CA 1
ATOM 1658 C C . LEU A 1 223 ? 5.390 -0.009 -29.937 1.00 96.31 223 LEU A C 1
ATOM 1660 O O . LEU A 1 223 ? 4.213 -0.357 -30.027 1.00 96.31 223 LEU A O 1
ATOM 1664 N N . ALA A 1 224 ? 6.389 -0.878 -29.768 1.00 96.00 224 ALA A N 1
ATOM 1665 C CA . ALA A 1 224 ? 6.209 -2.327 -29.711 1.00 96.00 224 ALA A CA 1
ATOM 1666 C C . ALA A 1 224 ? 5.616 -2.836 -28.381 1.00 96.00 224 ALA A C 1
ATOM 1668 O O . ALA A 1 224 ? 5.396 -4.036 -28.243 1.00 96.00 224 ALA A O 1
ATOM 1669 N N . ARG A 1 225 ? 5.355 -1.948 -27.405 1.00 94.44 225 ARG A N 1
ATOM 1670 C CA . ARG A 1 225 ? 4.830 -2.284 -26.064 1.00 94.44 225 ARG A CA 1
ATOM 1671 C C . ARG A 1 225 ? 5.669 -3.350 -25.347 1.00 94.44 225 ARG A C 1
ATOM 1673 O O . ARG A 1 225 ? 5.126 -4.219 -24.669 1.00 94.44 225 ARG A O 1
ATOM 1680 N N . ARG A 1 226 ? 6.992 -3.295 -25.520 1.00 95.12 226 ARG A N 1
ATOM 1681 C CA . ARG A 1 226 ? 7.910 -4.276 -24.937 1.00 95.12 226 ARG A CA 1
ATOM 1682 C C . ARG A 1 226 ? 8.075 -4.069 -23.435 1.00 95.12 226 ARG A C 1
ATOM 1684 O O . ARG A 1 226 ? 7.975 -2.953 -22.924 1.00 95.12 226 ARG A O 1
ATOM 1691 N N . THR A 1 227 ? 8.368 -5.164 -22.750 1.00 95.38 227 THR A N 1
ATOM 1692 C CA . THR A 1 227 ? 8.907 -5.156 -21.392 1.00 95.38 227 THR A CA 1
ATOM 1693 C C . THR A 1 227 ? 10.422 -5.024 -21.491 1.00 95.38 227 THR A C 1
ATOM 1695 O O . THR A 1 227 ? 11.053 -5.780 -22.230 1.00 95.38 227 THR A O 1
ATOM 1698 N N . ILE A 1 228 ? 11.000 -4.056 -20.783 1.00 95.88 228 ILE A N 1
ATOM 1699 C CA . ILE A 1 228 ? 12.440 -3.768 -20.808 1.00 95.88 228 ILE A CA 1
ATOM 1700 C C . ILE A 1 228 ? 13.004 -3.747 -19.392 1.00 95.88 228 ILE A C 1
ATOM 1702 O O . ILE A 1 228 ? 12.254 -3.612 -18.425 1.00 95.88 228 ILE A O 1
ATOM 1706 N N . LEU A 1 229 ? 14.326 -3.855 -19.268 1.00 96.25 229 LEU A N 1
ATOM 1707 C CA . LEU A 1 229 ? 15.013 -3.620 -18.000 1.00 96.25 229 LEU A CA 1
ATOM 1708 C C . LEU A 1 229 ? 14.755 -2.194 -17.515 1.00 96.25 229 LEU A C 1
ATOM 1710 O O . LEU A 1 229 ? 14.776 -1.254 -18.311 1.00 96.25 229 LEU A O 1
ATOM 1714 N N . ILE A 1 230 ? 14.537 -2.034 -16.209 1.00 95.50 230 ILE A N 1
ATOM 1715 C CA . ILE A 1 230 ? 14.309 -0.706 -15.643 1.00 95.50 230 ILE A CA 1
ATOM 1716 C C . ILE A 1 230 ? 15.554 0.181 -15.844 1.00 95.50 230 ILE A C 1
ATOM 1718 O O . ILE A 1 230 ? 16.671 -0.253 -15.507 1.00 95.50 230 ILE A O 1
ATOM 1722 N N . PRO A 1 231 ? 15.386 1.410 -16.376 1.00 95.00 231 PRO A N 1
ATOM 1723 C CA . PRO A 1 231 ? 16.477 2.368 -16.513 1.00 95.00 231 PRO A CA 1
ATOM 1724 C C . PRO A 1 231 ? 17.118 2.740 -15.166 1.00 95.00 231 PRO A C 1
ATOM 1726 O O . PRO A 1 231 ? 16.454 2.635 -14.128 1.00 95.00 231 PRO A O 1
ATOM 1729 N N . PRO A 1 232 ? 18.379 3.216 -15.154 1.00 93.69 232 PRO A N 1
ATOM 1730 C CA . PRO A 1 232 ? 19.063 3.617 -13.925 1.00 93.69 232 PRO A CA 1
ATOM 1731 C C . PRO A 1 232 ? 18.280 4.620 -13.063 1.00 93.69 232 PRO A C 1
ATOM 1733 O O . PRO A 1 232 ? 18.146 4.327 -11.874 1.00 93.69 232 PRO A O 1
ATOM 1736 N N . PRO A 1 233 ? 17.663 5.691 -13.616 1.00 94.31 233 PRO A N 1
ATOM 1737 C CA . PRO A 1 233 ? 16.889 6.628 -12.799 1.00 94.31 233 PRO A CA 1
ATOM 1738 C C . PRO A 1 233 ? 15.725 5.971 -12.049 1.00 94.31 233 PRO A C 1
ATOM 1740 O O . PRO A 1 233 ? 15.519 6.221 -10.868 1.00 94.31 233 PRO A O 1
ATOM 1743 N N . VAL A 1 234 ? 15.008 5.054 -12.709 1.00 96.06 234 VAL A N 1
ATOM 1744 C CA . VAL A 1 234 ? 13.884 4.311 -12.109 1.00 96.06 234 VAL A CA 1
ATOM 1745 C C . VAL A 1 234 ? 14.371 3.367 -11.009 1.00 96.06 234 VAL A C 1
ATOM 1747 O O . VAL A 1 234 ? 13.691 3.157 -10.008 1.00 96.06 234 VAL A O 1
ATOM 1750 N N . ARG A 1 235 ? 15.555 2.771 -11.184 1.00 95.88 235 ARG A N 1
ATOM 1751 C CA . ARG A 1 235 ? 16.153 1.871 -10.191 1.00 95.88 235 ARG A CA 1
ATOM 1752 C C . ARG A 1 235 ? 16.621 2.626 -8.953 1.00 95.88 235 ARG A C 1
ATOM 1754 O O . ARG A 1 235 ? 16.401 2.155 -7.841 1.00 95.88 235 ARG A O 1
ATOM 1761 N N . GLU A 1 236 ? 17.287 3.758 -9.151 1.00 95.50 236 GLU A N 1
ATOM 1762 C CA . GLU A 1 236 ? 17.748 4.642 -8.080 1.00 95.50 236 GLU A CA 1
ATOM 1763 C C . GLU A 1 236 ? 16.566 5.130 -7.244 1.00 95.50 236 GLU A C 1
ATOM 1765 O O . GLU A 1 236 ? 16.526 4.907 -6.033 1.00 95.50 236 GLU A O 1
ATOM 1770 N N . SER A 1 237 ? 15.552 5.682 -7.906 1.00 96.12 237 SER A N 1
ATOM 1771 C CA . SER A 1 237 ? 14.373 6.234 -7.248 1.00 96.12 237 SER A CA 1
ATOM 1772 C C . SER A 1 237 ? 13.516 5.160 -6.556 1.00 96.12 237 SER A C 1
ATOM 1774 O O . SER A 1 237 ? 12.968 5.409 -5.482 1.00 96.12 237 SER A O 1
ATOM 1776 N N . LEU A 1 238 ? 13.418 3.942 -7.112 1.00 97.12 238 LEU A N 1
ATOM 1777 C CA . LEU A 1 238 ? 12.750 2.806 -6.461 1.00 97.12 238 LEU A CA 1
ATOM 1778 C C . LEU A 1 238 ? 13.479 2.373 -5.182 1.00 97.12 238 LEU A C 1
ATOM 1780 O O . LEU A 1 238 ? 12.832 2.111 -4.165 1.00 97.12 238 LEU A O 1
ATOM 1784 N N . ARG A 1 239 ? 14.816 2.312 -5.215 1.00 97.06 239 ARG A N 1
ATOM 1785 C CA . ARG A 1 239 ? 15.633 1.982 -4.036 1.00 97.06 239 ARG A CA 1
ATOM 1786 C C . ARG A 1 239 ? 15.517 3.054 -2.963 1.00 97.06 239 ARG A C 1
ATOM 1788 O O . ARG A 1 239 ? 15.287 2.712 -1.807 1.00 97.06 239 ARG A O 1
ATOM 1795 N N . ALA A 1 240 ? 15.606 4.325 -3.352 1.00 97.31 240 ALA A N 1
ATOM 1796 C CA . ALA A 1 240 ? 15.429 5.450 -2.443 1.00 97.31 240 ALA A CA 1
ATOM 1797 C C . ALA A 1 240 ? 14.043 5.415 -1.783 1.00 97.31 240 ALA A C 1
ATOM 1799 O O . ALA A 1 240 ? 13.948 5.432 -0.561 1.00 97.31 240 ALA A O 1
ATOM 1800 N N . ALA A 1 241 ? 12.973 5.248 -2.568 1.00 97.56 241 ALA A N 1
ATOM 1801 C CA . ALA A 1 241 ? 11.615 5.157 -2.033 1.00 97.56 241 ALA A CA 1
ATOM 1802 C C . ALA A 1 241 ? 11.412 3.949 -1.104 1.00 97.56 241 ALA A C 1
ATOM 1804 O O . ALA A 1 241 ? 10.709 4.058 -0.099 1.00 97.56 241 ALA A O 1
ATOM 1805 N N . SER A 1 242 ? 12.044 2.810 -1.404 1.00 97.88 242 SER A N 1
ATOM 1806 C CA . SER A 1 242 ? 12.007 1.633 -0.525 1.00 97.88 242 SER A CA 1
ATOM 1807 C C . SER A 1 242 ? 12.719 1.911 0.802 1.00 97.88 242 SER A C 1
ATOM 1809 O O . SER A 1 242 ? 12.183 1.587 1.857 1.00 97.88 242 SER A O 1
ATOM 1811 N N . ALA A 1 243 ? 13.879 2.576 0.768 1.00 98.12 243 ALA A N 1
ATOM 1812 C CA . ALA A 1 243 ? 14.612 2.974 1.970 1.00 98.12 243 ALA A CA 1
ATOM 1813 C C . ALA A 1 243 ? 13.837 4.001 2.816 1.00 98.12 243 ALA A C 1
ATOM 1815 O O . ALA A 1 243 ? 13.762 3.852 4.034 1.00 98.12 243 ALA A O 1
ATOM 1816 N N . THR A 1 244 ? 13.204 4.997 2.185 1.00 98.12 244 THR A N 1
ATOM 1817 C CA . THR A 1 244 ? 12.309 5.948 2.867 1.00 98.12 244 THR A CA 1
ATOM 1818 C C . THR A 1 244 ? 11.133 5.230 3.523 1.00 98.12 244 THR A C 1
ATOM 1820 O O . THR A 1 244 ? 10.814 5.509 4.673 1.00 98.12 244 THR A O 1
ATOM 1823 N N . THR A 1 245 ? 10.522 4.266 2.827 1.00 98.44 245 THR A N 1
ATOM 1824 C CA . THR A 1 245 ? 9.416 3.466 3.380 1.00 98.44 245 THR A CA 1
ATOM 1825 C C . THR A 1 245 ? 9.860 2.658 4.592 1.00 98.44 245 THR A C 1
ATOM 1827 O O . THR A 1 245 ? 9.124 2.597 5.576 1.00 98.44 245 THR A O 1
ATOM 1830 N N . ALA A 1 246 ? 11.068 2.090 4.557 1.00 98.19 246 ALA A N 1
ATOM 1831 C CA . ALA A 1 246 ? 11.621 1.383 5.702 1.00 98.19 246 ALA A CA 1
ATOM 1832 C C . ALA A 1 246 ? 11.877 2.307 6.895 1.00 98.19 246 ALA A C 1
ATOM 1834 O O . ALA A 1 246 ? 11.437 2.011 8.002 1.00 98.19 246 ALA A O 1
ATOM 1835 N N . ALA A 1 247 ? 12.496 3.468 6.671 1.00 98.19 247 ALA A N 1
ATOM 1836 C CA . ALA A 1 247 ? 12.718 4.450 7.729 1.00 98.19 247 ALA A CA 1
ATOM 1837 C C . ALA A 1 247 ? 11.400 4.926 8.371 1.00 98.19 247 ALA A C 1
ATOM 1839 O O . ALA A 1 247 ? 11.279 4.912 9.597 1.00 98.19 247 ALA A O 1
ATOM 1840 N N . ALA A 1 248 ? 10.402 5.279 7.554 1.00 97.69 248 ALA A N 1
ATOM 1841 C CA . ALA A 1 248 ? 9.096 5.736 8.028 1.00 97.69 248 ALA A CA 1
ATOM 1842 C C . ALA A 1 248 ? 8.331 4.631 8.779 1.00 97.69 248 ALA A C 1
ATOM 1844 O O . ALA A 1 248 ? 7.780 4.875 9.851 1.00 97.69 248 ALA A O 1
ATOM 1845 N N . SER A 1 249 ? 8.352 3.394 8.270 1.00 97.19 249 SER A N 1
ATOM 1846 C CA . SER A 1 249 ? 7.700 2.252 8.931 1.00 97.19 249 SER A CA 1
ATOM 1847 C C . SER A 1 249 ? 8.363 1.916 10.268 1.00 97.19 249 SER A C 1
ATOM 1849 O O . SER A 1 249 ? 7.665 1.677 11.251 1.00 97.19 249 SER A O 1
ATOM 1851 N N . CYS A 1 250 ? 9.698 1.964 10.346 1.00 96.62 250 CYS A N 1
ATOM 1852 C CA . CYS A 1 250 ? 10.428 1.790 11.603 1.00 96.62 250 CYS A CA 1
ATOM 1853 C C . CYS A 1 250 ? 10.101 2.893 12.619 1.00 96.62 250 CYS A C 1
ATOM 1855 O O . CYS A 1 250 ? 9.916 2.600 13.799 1.00 96.62 250 CYS A O 1
ATOM 1857 N N . ALA A 1 251 ? 9.996 4.152 12.180 1.00 95.44 251 ALA A N 1
ATOM 1858 C CA . ALA A 1 251 ? 9.605 5.258 13.053 1.00 95.44 251 ALA A CA 1
ATOM 1859 C C . ALA A 1 251 ? 8.176 5.077 13.593 1.00 95.44 251 ALA A C 1
ATOM 1861 O O . ALA A 1 251 ? 7.952 5.211 14.798 1.00 95.44 251 ALA A O 1
ATOM 1862 N N . ALA A 1 252 ? 7.225 4.704 12.729 1.00 94.38 252 ALA A N 1
ATOM 1863 C CA . ALA A 1 252 ? 5.851 4.412 13.130 1.00 94.38 252 ALA A CA 1
ATOM 1864 C C . ALA A 1 252 ? 5.777 3.241 14.126 1.00 94.38 252 ALA A C 1
ATOM 1866 O O . ALA A 1 252 ? 5.123 3.366 15.162 1.00 94.38 252 ALA A O 1
ATOM 1867 N N . ALA A 1 253 ? 6.496 2.144 13.870 1.00 93.81 253 ALA A N 1
ATOM 1868 C CA . ALA A 1 253 ? 6.575 0.991 14.770 1.00 93.81 253 ALA A CA 1
ATOM 1869 C C . ALA A 1 253 ? 7.175 1.355 16.143 1.00 93.81 253 ALA A C 1
ATOM 1871 O O . ALA A 1 253 ? 6.637 0.983 17.190 1.00 93.81 253 ALA A O 1
ATOM 1872 N N . ALA A 1 254 ? 8.254 2.143 16.159 1.00 92.56 254 ALA A N 1
ATOM 1873 C CA . ALA A 1 254 ? 8.893 2.587 17.396 1.00 92.56 254 ALA A CA 1
ATOM 1874 C C . ALA A 1 254 ? 7.963 3.458 18.259 1.00 92.56 254 ALA A C 1
ATOM 1876 O O . ALA A 1 254 ? 7.970 3.347 19.481 1.00 92.56 254 ALA A O 1
ATOM 1877 N N . VAL A 1 255 ? 7.135 4.312 17.651 1.00 90.06 255 VAL A N 1
ATOM 1878 C CA . VAL A 1 255 ? 6.159 5.114 18.409 1.00 90.06 255 VAL A CA 1
ATOM 1879 C C . VAL A 1 255 ? 4.947 4.277 18.829 1.00 90.06 255 VAL A C 1
ATOM 1881 O O . VAL A 1 255 ? 4.454 4.438 19.947 1.00 90.06 255 VAL A O 1
ATOM 1884 N N . ALA A 1 256 ? 4.493 3.354 17.976 1.00 87.62 256 ALA A N 1
ATOM 1885 C CA . ALA A 1 256 ? 3.378 2.458 18.273 1.00 87.62 256 ALA A CA 1
ATOM 1886 C C . ALA A 1 256 ? 3.660 1.577 19.499 1.00 87.62 256 ALA A C 1
ATOM 1888 O O . ALA A 1 256 ? 2.804 1.467 20.371 1.00 87.62 256 ALA A O 1
ATOM 1889 N N . THR A 1 257 ? 4.867 1.015 19.614 1.00 82.81 257 THR A N 1
ATOM 1890 C CA . THR A 1 257 ? 5.277 0.192 20.770 1.00 82.81 257 THR A CA 1
ATOM 1891 C C . THR A 1 257 ? 5.306 0.979 22.084 1.00 82.81 257 THR A C 1
ATOM 1893 O O . THR A 1 257 ? 4.876 0.471 23.118 1.00 82.81 257 THR A O 1
ATOM 1896 N N . VAL A 1 258 ? 5.735 2.245 22.060 1.00 71.94 258 VAL A N 1
ATOM 1897 C CA . VAL A 1 258 ? 5.719 3.122 23.247 1.00 71.94 258 VAL A CA 1
ATOM 1898 C C . VAL A 1 258 ? 4.287 3.438 23.694 1.00 71.94 258 VAL A C 1
ATOM 1900 O O . VAL A 1 258 ? 4.015 3.456 24.893 1.00 71.94 258 VAL A O 1
ATOM 1903 N N . GLY A 1 259 ? 3.363 3.633 22.748 1.00 62.66 259 GLY A N 1
ATOM 1904 C CA . GLY A 1 259 ? 1.947 3.886 23.040 1.00 62.66 259 GLY A CA 1
ATOM 1905 C C . GLY A 1 259 ? 1.185 2.677 23.599 1.00 62.66 259 GLY A C 1
ATOM 1906 O O . GLY A 1 259 ? 0.094 2.840 24.133 1.00 62.66 259 GLY A O 1
ATOM 1907 N N . GLN A 1 260 ? 1.748 1.468 23.506 1.00 63.50 260 GLN A N 1
ATOM 1908 C CA . GLN A 1 260 ? 1.124 0.232 23.993 1.00 63.50 260 GLN A CA 1
ATOM 1909 C C . GLN A 1 260 ? 1.360 -0.044 25.484 1.00 63.50 260 GLN A C 1
ATOM 1911 O O . GLN A 1 260 ? 0.771 -0.989 26.010 1.00 63.50 260 GLN A O 1
ATOM 1916 N N . VAL A 1 261 ? 2.213 0.726 26.173 1.00 50.56 261 VAL A N 1
ATOM 1917 C CA . VAL A 1 261 ? 2.477 0.527 27.606 1.00 50.56 261 VAL A CA 1
ATOM 1918 C C . VAL A 1 261 ? 1.291 1.065 28.415 1.00 50.56 261 VAL A C 1
ATOM 1920 O O . VAL A 1 261 ? 1.091 2.280 28.452 1.00 50.56 261 VAL A O 1
ATOM 1923 N N . PRO A 1 262 ? 0.514 0.212 29.110 1.00 46.09 262 PRO A N 1
ATOM 1924 C CA . PRO A 1 262 ? -0.543 0.700 29.974 1.00 46.09 262 PRO A CA 1
ATOM 1925 C C . PRO A 1 262 ? 0.081 1.431 31.162 1.00 46.09 262 PRO A C 1
ATOM 1927 O O . PRO A 1 262 ? 0.956 0.892 31.851 1.00 46.09 262 PRO A O 1
ATOM 1930 N N . GLY A 1 263 ? -0.407 2.643 31.431 1.00 42.22 263 GLY A N 1
ATOM 1931 C CA . GLY A 1 263 ? -0.165 3.355 32.677 1.00 42.22 263 GLY A CA 1
ATOM 1932 C C . GLY A 1 263 ? -0.616 2.492 33.851 1.00 42.22 263 GLY A C 1
ATOM 1933 O O . GLY A 1 263 ? -1.782 2.482 34.234 1.00 42.22 263 GLY A O 1
ATOM 1934 N N . SER A 1 264 ? 0.317 1.732 34.419 1.00 38.16 264 SER A N 1
ATOM 1935 C CA . SER A 1 264 ? 0.099 0.964 35.636 1.00 38.16 264 SER A CA 1
ATOM 1936 C C . SER A 1 264 ? 0.011 1.947 36.796 1.00 38.16 264 SER A C 1
ATOM 1938 O O . SER A 1 264 ? 1.000 2.237 37.466 1.00 38.16 264 SER A O 1
ATOM 1940 N N . GLY A 1 265 ? -1.190 2.472 37.032 1.00 35.25 265 GLY A N 1
ATOM 1941 C CA . GLY A 1 265 ? -1.573 3.110 38.283 1.00 35.25 265 GLY A CA 1
ATOM 1942 C C . GLY A 1 265 ? -1.594 2.078 39.408 1.00 35.25 265 GLY A C 1
ATOM 1943 O O . GLY A 1 265 ? -2.654 1.707 39.903 1.00 35.25 265 GLY A O 1
ATOM 1944 N N . VAL A 1 266 ? -0.419 1.592 39.817 1.00 36.66 266 VAL A N 1
ATOM 1945 C CA . VAL A 1 266 ? -0.261 0.886 41.088 1.00 36.66 266 VAL A CA 1
ATOM 1946 C C . VAL A 1 266 ? -0.327 1.951 42.174 1.00 36.66 266 VAL A C 1
ATOM 1948 O O . VAL A 1 266 ? 0.673 2.553 42.561 1.00 36.66 266 VAL A O 1
ATOM 1951 N N . ALA A 1 267 ? -1.541 2.203 42.658 1.00 36.66 267 ALA A N 1
ATOM 1952 C CA . ALA A 1 267 ? -1.742 2.844 43.942 1.00 36.66 267 ALA A CA 1
ATOM 1953 C C . ALA A 1 267 ? -1.140 1.925 45.016 1.00 36.66 267 ALA A C 1
ATOM 1955 O O . ALA A 1 267 ? -1.781 0.985 45.489 1.00 36.66 267 ALA A O 1
ATOM 1956 N N . LEU A 1 268 ? 0.114 2.191 45.384 1.00 33.34 268 LEU A N 1
ATOM 1957 C CA . LEU A 1 268 ? 0.718 1.705 46.617 1.00 33.34 268 LEU A CA 1
ATOM 1958 C C . LEU A 1 268 ? -0.128 2.235 47.781 1.00 33.34 268 LEU A C 1
ATOM 1960 O O . LEU A 1 268 ? 0.058 3.351 48.262 1.00 33.34 268 LEU A O 1
ATOM 1964 N N . ARG A 1 269 ? -1.096 1.431 48.224 1.00 36.78 269 ARG A N 1
ATOM 1965 C CA . ARG A 1 269 ? -1.664 1.567 49.562 1.00 36.78 269 ARG A CA 1
ATOM 1966 C C . ARG A 1 269 ? -0.582 1.148 50.551 1.00 36.78 269 ARG A C 1
ATOM 1968 O O . ARG A 1 269 ? -0.303 -0.039 50.698 1.00 36.78 269 ARG A O 1
ATOM 1975 N N . SER A 1 270 ? 0.013 2.130 51.216 1.00 33.97 270 SER A N 1
ATOM 1976 C CA . SER A 1 270 ? 0.786 1.922 52.438 1.00 33.97 270 SER A CA 1
ATOM 1977 C C . SER A 1 270 ? -0.098 1.262 53.502 1.00 33.97 270 SER A C 1
ATOM 1979 O O . SER A 1 270 ? -1.202 1.762 53.741 1.00 33.97 270 SER A O 1
ATOM 1981 N N . PRO A 1 271 ? 0.347 0.193 54.176 1.00 45.69 271 PRO A N 1
ATOM 1982 C CA . PRO A 1 271 ? -0.193 -0.155 55.475 1.00 45.69 271 PRO A CA 1
ATOM 1983 C C . PRO A 1 271 ? 0.555 0.620 56.567 1.00 45.69 271 PRO A C 1
ATOM 1985 O O . PRO A 1 271 ? 1.766 0.838 56.479 1.00 45.69 271 PRO A O 1
ATOM 1988 N N . CYS A 1 272 ? -0.212 1.062 57.561 1.00 43.19 272 CYS A N 1
ATOM 1989 C CA . CYS A 1 272 ? 0.276 1.443 58.882 1.00 43.19 272 CYS A CA 1
ATOM 1990 C C . CYS A 1 272 ? 1.025 0.291 59.560 1.00 43.19 272 CYS A C 1
ATOM 1992 O O . CYS A 1 272 ? 0.676 -0.880 59.279 1.00 43.19 272 CYS A O 1
#

pLDDT: mean 86.53, std 15.91, range [33.34, 98.44]

Secondary structure (DSSP, 8-state):
--HHHHHHHHHHTTHHHHHHTT--------TTHHHHHHHHHHHHHHHHHTSTTHHHHHHHHHHHHHHHHHHHHHHHHHH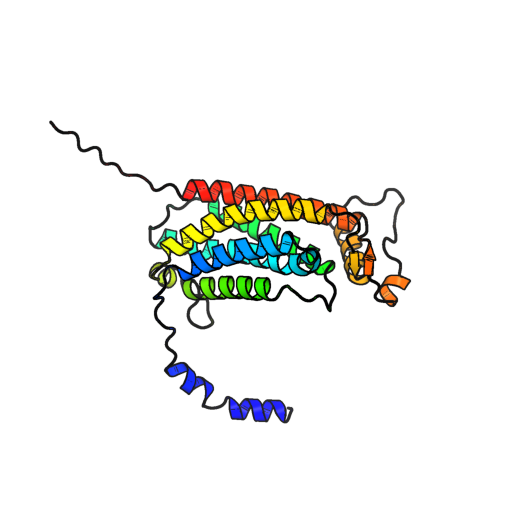HHTTSS---TTHHHHHHHHHHHHHHHHHHHHTT--TTPPPPHHHHHHHHHHHHHHHHHHEETTEEPPHHHHHTSTTHHHHHHHHHHHHHHHHHHHHHHHHHHH-TT-EEEHHHHHHHHHHHHHTTSSPPPTTSS---S-HHHHHTT-EEEPPHHHHHHHHHHHHHHHHHHHHHHHHHHHHTS-----------

Radius of gyration: 23.01 Å; chains: 1; bounding box: 65×33×90 Å